Protein 2EMS (pdb70)

Sequence (331 aa):
PKPINVRVTTMDAELEFAIQPNTTGKQLFDQVVKTVGLREVWFFGLQYVDSKGYSTWLKLNKKVTQQDVKKENPLQFKFRAKFFPEDVSEELIQEITQRLFFLQVKEAILNDEIYCPPETAVLLASYAVQAKYGDYNKEIHKPGYLANDRLLPQRVLEQHKLTKEQWEERIQNWHEEHRGMLREDSMMEYLKIAQDLEMYGVNYFEIKNKKGTELWLGVDALGLNIYEHDDKLTPKIGFPWSEIRNISFNDKKFVIKPIDKKAPDFVFYAPRLRINKRILALCMGNHELYMRRRKPDTIEVQQMKAQARVDSSGRIKRRTGALTLSGGGKR

Structure (mmCIF, N/CA/C/O backbone):
data_2EMS
#
_entry.id   2EMS
#
_cell.length_a   68.699
_cell.length_b   68.699
_cell.length_c   201.325
_cell.angle_alpha   90.00
_cell.angle_beta   90.00
_cell.angle_gamma   90.00
#
_symmetry.space_group_name_H-M   'P 43 2 2'
#
loop_
_entity.id
_entity.type
_entity.pdbx_description
1 polymer Radixin
2 polymer Leukosialin
#
loop_
_atom_site.group_PDB
_atom_site.id
_atom_site.type_symbol
_atom_site.label_atom_id
_atom_site.label_alt_id
_atom_site.label_comp_id
_atom_site.label_asym_id
_atom_site.label_entity_id
_atom_site.label_seq_id
_atom_site.pdbx_PDB_ins_code
_atom_site.Cartn_x
_atom_site.Cartn_y
_atom_site.Cartn_z
_atom_site.occupancy
_atom_site.B_iso_or_equiv
_atom_site.auth_seq_id
_atom_site.auth_comp_id
_atom_site.auth_asym_id
_atom_site.auth_atom_id
_atom_site.pdbx_PDB_model_num
ATOM 1 N N . PRO A 1 4 ? 30.569 36.657 -7.563 1.00 135.68 2 PRO A N 1
ATOM 2 C CA . PRO A 1 4 ? 30.109 37.024 -6.197 1.00 135.68 2 PRO A CA 1
ATOM 3 C C . PRO A 1 4 ? 28.583 37.113 -6.154 1.00 135.68 2 PRO A C 1
ATOM 4 O O . PRO A 1 4 ? 28.033 38.150 -5.782 1.00 135.68 2 PRO A O 1
ATOM 8 N N . LYS A 1 5 ? 27.907 36.026 -6.522 1.00 88.38 3 LYS A N 1
ATOM 9 C CA . LYS A 1 5 ? 26.445 36.002 -6.563 1.00 88.38 3 LYS A CA 1
ATOM 10 C C . LYS A 1 5 ? 25.806 36.788 -5.426 1.00 88.38 3 LYS A C 1
ATOM 11 O O . LYS A 1 5 ? 26.326 36.809 -4.310 1.00 88.38 3 LYS A O 1
ATOM 17 N N . PRO A 1 6 ? 24.675 37.462 -5.705 1.00 80.63 4 PRO A N 1
ATOM 18 C CA . PRO A 1 6 ? 23.962 38.251 -4.695 1.00 80.63 4 PRO A CA 1
ATOM 19 C C . PRO A 1 6 ? 23.017 37.376 -3.871 1.00 80.63 4 PRO A C 1
ATOM 20 O O . PRO A 1 6 ? 22.595 36.311 -4.322 1.00 80.63 4 PRO A O 1
ATOM 24 N N . ILE A 1 7 ? 22.691 37.839 -2.669 1.00 70.29 5 ILE A N 1
ATOM 25 C CA . ILE A 1 7 ? 21.812 37.111 -1.755 1.00 70.29 5 ILE A CA 1
ATOM 26 C C . ILE A 1 7 ? 20.396 37.692 -1.800 1.00 70.29 5 ILE A C 1
ATOM 27 O O . ILE A 1 7 ? 20.205 38.867 -1.474 1.00 70.29 5 ILE A O 1
ATOM 32 N N . ASN A 1 8 ? 19.411 36.887 -2.194 1.00 73.95 6 ASN A N 1
ATOM 33 C CA . ASN A 1 8 ? 18.038 37.383 -2.254 1.00 73.95 6 ASN A CA 1
ATOM 34 C C . ASN A 1 8 ? 17.506 37.749 -0.872 1.00 73.95 6 ASN A C 1
ATOM 35 O O . ASN A 1 8 ? 17.788 37.074 0.121 1.00 73.95 6 ASN A O 1
ATOM 40 N N . VAL A 1 9 ? 16.723 38.817 -0.818 1.00 74.59 7 VAL A N 1
ATOM 41 C CA . VAL A 1 9 ? 16.175 39.301 0.438 1.00 74.59 7 VAL A CA 1
ATOM 42 C C . VAL A 1 9 ? 14.749 39.778 0.297 1.00 74.59 7 VAL A C 1
ATOM 43 O O . VAL A 1 9 ? 14.376 40.363 -0.713 1.00 74.59 7 VAL A O 1
ATOM 47 N N . ARG A 1 10 ? 13.950 39.532 1.319 1.00 63.64 8 ARG A N 1
ATOM 48 C CA . ARG A 1 10 ? 12.576 39.969 1.290 1.00 63.64 8 ARG A CA 1
ATOM 49 C C . ARG A 1 10 ? 12.351 40.820 2.526 1.00 63.64 8 ARG A C 1
ATOM 50 O O . ARG A 1 10 ? 12.648 40.404 3.646 1.00 63.64 8 ARG A O 1
ATOM 58 N N . VAL A 1 11 ? 11.876 42.035 2.311 1.00 67.21 9 VAL A N 1
ATOM 59 C CA . VAL A 1 11 ? 11.595 42.938 3.412 1.00 67.21 9 VAL A CA 1
ATOM 60 C C . VAL A 1 11 ? 10.140 43.303 3.259 1.00 67.21 9 VAL A C 1
ATOM 61 O O . VAL A 1 11 ? 9.720 43.752 2.192 1.00 67.21 9 VAL A O 1
ATOM 65 N N . THR A 1 12 ? 9.357 43.076 4.303 1.00 60.58 10 THR A N 1
ATOM 66 C CA . THR A 1 12 ? 7.945 43.421 4.242 1.00 60.58 10 THR A CA 1
ATOM 67 C C . THR A 1 12 ? 7.696 44.638 5.125 1.00 60.58 10 THR A C 1
ATOM 68 O O . THR A 1 12 ? 8.250 44.746 6.225 1.00 60.58 10 THR A O 1
ATOM 72 N N . THR A 1 13 ? 6.905 45.578 4.620 1.00 74.84 11 THR A N 1
ATOM 73 C CA . THR A 1 13 ? 6.562 46.746 5.411 1.00 74.84 11 THR A CA 1
ATOM 74 C C . THR A 1 13 ? 5.325 46.230 6.100 1.00 74.84 11 THR A C 1
ATOM 75 O O . THR A 1 13 ? 5.028 45.034 6.055 1.00 74.84 11 THR A O 1
ATOM 79 N N . MET A 1 14 ? 4.584 47.125 6.718 1.00 88.40 12 MET A N 1
ATOM 80 C CA . MET A 1 14 ? 3.388 46.685 7.385 1.00 88.40 12 MET A CA 1
ATOM 81 C C . MET A 1 14 ? 2.359 46.319 6.340 1.00 88.40 12 MET A C 1
ATOM 82 O O . MET A 1 14 ? 1.728 45.276 6.412 1.00 88.40 12 MET A O 1
ATOM 87 N N . ASP A 1 15 ? 2.217 47.178 5.345 1.00 78.43 13 ASP A N 1
ATOM 88 C CA . ASP A 1 15 ? 1.245 46.958 4.291 1.00 78.43 13 ASP A CA 1
ATOM 89 C C . ASP A 1 15 ? 1.874 46.839 2.901 1.00 78.43 13 ASP A C 1
ATOM 90 O O . ASP A 1 15 ? 1.312 47.345 1.929 1.00 78.43 13 ASP A O 1
ATOM 95 N N . ALA A 1 16 ? 3.022 46.179 2.786 1.00 76.91 14 ALA A N 1
ATOM 96 C CA . ALA A 1 16 ? 3.660 46.059 1.475 1.00 76.91 14 ALA A CA 1
ATOM 97 C C . ALA A 1 16 ? 4.867 45.132 1.454 1.00 76.91 14 ALA A C 1
ATOM 98 O O . ALA A 1 16 ? 5.594 45.020 2.443 1.00 76.91 14 ALA A O 1
ATOM 100 N N . GLU A 1 17 ? 5.085 44.467 0.323 1.00 82.27 15 GLU A N 1
ATOM 101 C CA . GLU A 1 17 ? 6.229 43.567 0.194 1.00 82.27 15 GLU A CA 1
ATOM 102 C C . GLU A 1 17 ? 7.293 44.153 -0.722 1.00 82.27 15 GLU A C 1
ATOM 103 O O . GLU A 1 17 ? 6.980 44.616 -1.821 1.00 82.27 15 GLU A O 1
ATOM 109 N N . LEU A 1 18 ? 8.544 44.143 -0.265 1.00 65.85 16 LEU A N 1
ATOM 110 C CA . LEU A 1 18 ? 9.661 44.649 -1.060 1.00 65.85 16 LEU A CA 1
ATOM 111 C C . LEU A 1 18 ? 10.647 43.498 -1.252 1.00 65.85 16 LEU A C 1
ATOM 112 O O . LEU A 1 18 ? 10.878 42.709 -0.336 1.00 65.85 16 LEU A O 1
ATOM 117 N N . GLU A 1 19 ? 11.222 43.388 -2.440 1.00 69.20 17 GLU A N 1
ATOM 118 C CA . GLU A 1 19 ? 12.159 42.313 -2.708 1.00 69.20 17 GLU A CA 1
ATOM 119 C C . GLU A 1 19 ? 13.447 42.893 -3.254 1.00 69.20 17 GLU A C 1
ATOM 120 O O 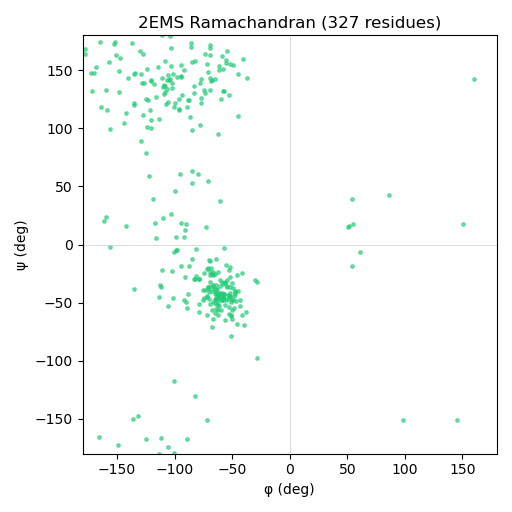. GLU A 1 19 ? 13.485 43.408 -4.371 1.00 69.20 17 GLU A O 1
ATOM 126 N N . PHE A 1 20 ? 14.507 42.815 -2.465 1.00 67.21 18 PHE A N 1
ATOM 127 C CA . PHE A 1 20 ? 15.788 43.351 -2.886 1.00 67.21 18 PHE A CA 1
ATOM 128 C C . PHE A 1 20 ? 16.813 42.251 -3.081 1.00 67.21 18 PHE A C 1
ATOM 129 O O . PHE A 1 20 ? 16.508 41.068 -2.901 1.00 67.21 18 PHE A O 1
ATOM 137 N N . ALA A 1 21 ? 18.021 42.657 -3.465 1.00 73.87 19 ALA A N 1
ATOM 138 C CA . ALA A 1 21 ? 19.137 41.738 -3.679 1.00 73.87 19 ALA A CA 1
ATOM 139 C C . ALA A 1 21 ? 20.357 42.359 -3.017 1.00 73.87 19 ALA A C 1
ATOM 140 O O . ALA A 1 21 ? 20.759 43.473 -3.350 1.00 73.87 19 ALA A O 1
ATOM 142 N N . ILE A 1 22 ? 20.936 41.622 -2.078 1.00 77.80 20 ILE A N 1
ATOM 143 C CA . ILE A 1 22 ? 22.081 42.079 -1.304 1.00 77.80 20 ILE A CA 1
ATOM 144 C C . ILE A 1 22 ? 23.373 41.391 -1.733 1.00 77.80 20 ILE A C 1
ATOM 145 O O . ILE A 1 22 ? 23.400 40.631 -2.705 1.00 77.80 20 ILE A O 1
ATOM 150 N N . GLN A 1 23 ? 24.443 41.672 -0.998 1.00 101.38 21 GLN A N 1
ATOM 151 C CA . GLN A 1 23 ? 25.739 41.100 -1.270 1.00 101.38 21 GLN A CA 1
ATOM 152 C C . GLN A 1 23 ? 26.479 40.649 -0.021 1.00 101.38 21 GLN A C 1
ATOM 153 O O . GLN A 1 23 ? 26.052 40.891 1.113 1.00 101.38 21 GLN A O 1
ATOM 159 N N . PRO A 1 24 ? 27.624 39.996 -0.230 1.00 87.14 22 PRO A N 1
ATOM 160 C CA . PRO A 1 24 ? 28.481 39.480 0.829 1.00 87.14 22 PRO A CA 1
ATOM 161 C C . PRO A 1 24 ? 28.662 40.559 1.862 1.00 87.14 22 PRO A C 1
ATOM 162 O O . PRO A 1 24 ? 28.488 40.326 3.053 1.00 87.14 22 PRO A O 1
ATOM 166 N N . ASN A 1 25 ? 28.990 41.759 1.406 1.00 96.16 23 ASN A N 1
ATOM 167 C CA . ASN A 1 25 ? 29.204 42.812 2.369 1.00 96.16 23 ASN A CA 1
ATOM 168 C C . ASN A 1 25 ? 28.335 44.038 2.225 1.00 96.16 23 ASN A C 1
ATOM 169 O O . ASN A 1 25 ? 28.834 45.152 2.051 1.00 96.16 23 ASN A O 1
ATOM 174 N N . THR A 1 26 ? 27.030 43.832 2.296 1.00 90.03 24 THR A N 1
ATOM 175 C CA . THR A 1 26 ? 26.105 44.941 2.243 1.00 90.03 24 THR A CA 1
ATOM 176 C C . THR A 1 26 ? 25.765 45.151 3.713 1.00 90.03 24 THR A C 1
ATOM 177 O O . THR A 1 26 ? 25.297 44.221 4.369 1.00 90.03 24 THR A O 1
ATOM 181 N N . THR A 1 27 ? 26.024 46.346 4.240 1.00 86.79 25 THR A N 1
ATOM 182 C CA . THR A 1 27 ? 25.756 46.621 5.652 1.00 86.79 25 THR A CA 1
ATOM 183 C C . THR A 1 27 ? 24.269 46.675 5.977 1.00 86.79 25 THR A C 1
ATOM 184 O O . THR A 1 27 ? 23.428 46.805 5.080 1.00 86.79 25 THR A O 1
ATOM 188 N N . GLY A 1 28 ? 23.944 46.562 7.264 1.00 70.08 26 GLY A N 1
ATOM 189 C CA . GLY A 1 28 ? 22.555 46.654 7.670 1.00 70.08 26 GLY A CA 1
ATOM 190 C C . GLY A 1 28 ? 22.059 48.015 7.213 1.00 70.08 26 GLY A C 1
ATOM 191 O O . GLY A 1 28 ? 20.978 48.129 6.635 1.00 70.08 26 GLY A O 1
ATOM 192 N N . LYS A 1 29 ? 22.874 49.044 7.463 1.00 69.81 27 LYS A N 1
ATOM 193 C CA . LYS A 1 29 ? 22.579 50.422 7.071 1.00 69.81 27 LYS A CA 1
ATOM 194 C C . LYS A 1 29 ? 22.074 50.490 5.631 1.00 69.81 27 LYS A C 1
ATOM 195 O O . LYS A 1 29 ? 20.914 50.793 5.396 1.00 69.81 27 LYS A O 1
ATOM 201 N N . GLN A 1 30 ? 22.943 50.206 4.668 1.00 65.12 28 GLN A N 1
ATOM 202 C CA . GLN A 1 30 ? 22.551 50.233 3.264 1.00 65.12 28 GLN A CA 1
ATOM 203 C C . GLN A 1 30 ? 21.134 49.705 3.044 1.00 65.12 28 GLN A C 1
ATOM 204 O O . GLN A 1 30 ? 20.271 50.410 2.511 1.00 65.12 28 GLN A O 1
ATOM 210 N N . LEU A 1 31 ? 20.893 48.467 3.462 1.00 65.00 29 LEU A N 1
ATOM 211 C CA . LEU A 1 31 ? 19.582 47.862 3.282 1.00 65.00 29 LEU A CA 1
ATOM 212 C C . LEU A 1 31 ? 18.475 48.776 3.791 1.00 65.00 29 LEU A C 1
ATOM 213 O O . LEU A 1 31 ? 17.552 49.121 3.046 1.00 65.00 29 LEU A O 1
ATOM 218 N N . PHE A 1 32 ? 18.577 49.149 5.068 1.00 66.25 30 PHE A N 1
ATOM 219 C CA . PHE A 1 32 ? 17.622 50.038 5.745 1.00 66.25 30 PHE A CA 1
ATOM 220 C C . PHE A 1 32 ? 17.403 51.313 4.929 1.00 66.25 30 PHE A C 1
ATOM 221 O O . PHE A 1 32 ? 16.282 51.603 4.506 1.00 66.25 30 PHE A O 1
ATOM 229 N N . ASP A 1 33 ? 18.490 52.058 4.718 1.00 78.41 31 ASP A N 1
ATOM 230 C CA . ASP A 1 33 ? 18.470 53.302 3.955 1.00 78.41 31 ASP A CA 1
ATOM 231 C C . ASP A 1 33 ? 17.665 53.161 2.681 1.00 78.41 31 ASP A C 1
ATOM 232 O O . ASP A 1 33 ? 16.933 54.076 2.295 1.00 78.41 31 ASP A O 1
ATOM 237 N N . GLN A 1 34 ? 17.813 52.017 2.022 1.00 59.88 32 GLN A N 1
ATOM 238 C CA . GLN A 1 34 ? 17.102 51.768 0.782 1.00 59.88 32 GLN A CA 1
ATOM 239 C C . GLN A 1 34 ? 15.624 51.528 1.016 1.00 59.88 32 GLN A C 1
ATOM 240 O O . GLN A 1 34 ? 14.784 52.055 0.293 1.00 59.88 32 GLN A O 1
ATOM 246 N N . VAL A 1 35 ? 15.315 50.723 2.025 1.00 64.63 33 VAL A N 1
ATOM 247 C CA . VAL A 1 35 ? 13.935 50.402 2.355 1.00 64.63 33 VAL A CA 1
ATOM 248 C C . VAL A 1 35 ? 13.184 51.678 2.706 1.00 64.63 33 VAL A C 1
ATOM 249 O O . VAL A 1 35 ? 12.035 51.889 2.300 1.00 64.63 33 VAL A O 1
ATOM 253 N N . VAL A 1 36 ? 13.851 52.532 3.464 1.00 62.88 34 VAL A N 1
ATOM 254 C CA . VAL A 1 36 ? 13.251 53.783 3.861 1.00 62.88 34 VAL A CA 1
ATOM 255 C C . VAL A 1 36 ? 13.034 54.631 2.624 1.00 62.88 34 VAL A C 1
ATOM 256 O O . VAL A 1 36 ? 11.994 55.263 2.475 1.00 62.88 34 VAL A O 1
ATOM 260 N N . LYS A 1 37 ? 14.009 54.632 1.722 1.00 62.38 35 LYS A N 1
ATOM 261 C CA . LYS A 1 37 ? 13.882 55.420 0.501 1.00 62.38 35 LYS A CA 1
ATOM 262 C C . LYS A 1 37 ? 12.716 54.891 -0.331 1.00 62.38 35 LYS A C 1
ATOM 263 O O . LYS A 1 37 ? 11.799 55.634 -0.661 1.00 62.38 35 LYS A O 1
ATOM 269 N N . THR A 1 38 ? 12.749 53.603 -0.652 1.00 64.70 36 THR A N 1
ATOM 270 C CA . THR A 1 38 ? 11.692 52.988 -1.448 1.00 64.70 36 THR A CA 1
ATOM 271 C C . THR A 1 38 ? 10.287 53.142 -0.855 1.00 64.70 36 THR A C 1
ATOM 272 O O . THR A 1 38 ? 9.299 53.261 -1.593 1.00 64.70 36 THR A O 1
ATOM 276 N N . VAL A 1 39 ? 10.199 53.145 0.471 1.00 60.82 37 VAL A N 1
ATOM 277 C CA . VAL A 1 39 ? 8.910 53.288 1.142 1.00 60.82 37 VAL A CA 1
ATOM 278 C C . VAL A 1 39 ? 8.469 54.744 1.264 1.00 60.82 37 VAL A C 1
ATOM 279 O O . VAL A 1 39 ? 7.276 55.033 1.276 1.00 60.82 37 VAL A O 1
ATOM 283 N N . GLY A 1 40 ? 9.433 55.654 1.357 1.00 52.99 38 GLY A N 1
ATOM 284 C CA . GLY A 1 40 ? 9.116 57.065 1.479 1.00 52.99 38 GLY A CA 1
ATOM 285 C C . GLY A 1 40 ? 8.887 57.427 2.928 1.00 52.99 38 GLY A C 1
ATOM 286 O O . GLY A 1 40 ? 7.963 58.167 3.257 1.00 52.99 38 GLY A O 1
ATOM 287 N N . LEU A 1 41 ? 9.744 56.902 3.793 1.00 68.40 39 LEU A N 1
ATOM 288 C CA . LEU A 1 41 ? 9.649 57.134 5.225 1.00 68.40 39 LEU A CA 1
ATOM 289 C C . LEU A 1 41 ? 10.805 58.039 5.672 1.00 68.40 39 LEU A C 1
ATOM 290 O O . LEU A 1 41 ? 11.959 57.764 5.360 1.00 68.40 39 LEU A O 1
ATOM 295 N N . ARG A 1 42 ? 10.504 59.110 6.405 1.00 77.36 40 ARG A N 1
ATOM 296 C CA . ARG A 1 42 ? 11.553 60.029 6.829 1.00 77.36 40 ARG A CA 1
ATOM 297 C C . ARG A 1 42 ? 12.022 59.889 8.283 1.00 77.36 40 ARG A C 1
ATOM 298 O O . ARG A 1 42 ? 13.226 59.887 8.557 1.00 77.36 40 ARG A O 1
ATOM 306 N N . GLU A 1 43 ? 11.074 59.783 9.212 1.00 95.40 41 GLU A N 1
ATOM 307 C CA . GLU A 1 43 ? 11.382 59.649 10.641 1.00 95.40 41 GLU A CA 1
ATOM 308 C C . GLU A 1 43 ? 11.983 58.283 10.999 1.00 95.40 41 GLU A C 1
ATOM 309 O O . GLU A 1 43 ? 11.493 57.591 11.892 1.00 95.40 41 GLU A O 1
ATOM 315 N N . VAL A 1 44 ? 13.062 57.924 10.315 1.00 72.25 42 VAL A N 1
ATOM 316 C CA . VAL A 1 44 ? 13.738 56.641 10.484 1.00 72.25 42 VAL A CA 1
ATOM 317 C C . VAL A 1 44 ? 14.139 56.185 11.893 1.00 72.25 42 VAL A C 1
ATOM 318 O O . VAL A 1 44 ? 14.218 54.984 12.159 1.00 72.25 42 VAL A O 1
ATOM 322 N N . TRP A 1 45 ? 14.392 57.129 12.792 1.00 76.76 43 TRP A N 1
ATOM 323 C CA . TRP A 1 45 ? 14.802 56.799 14.156 1.00 76.76 43 TRP A CA 1
ATOM 324 C C . TRP A 1 45 ? 13.843 55.895 14.947 1.00 76.76 43 TRP A C 1
ATOM 325 O O . TRP A 1 45 ? 14.142 55.506 16.077 1.00 76.76 43 TRP A O 1
ATOM 336 N N . PHE A 1 46 ? 12.701 55.549 14.360 1.00 70.23 44 PHE A N 1
ATOM 337 C CA . PHE A 1 46 ? 11.732 54.694 15.040 1.00 70.23 44 PHE A CA 1
ATOM 338 C C . PHE A 1 46 ? 11.757 53.254 14.565 1.00 70.23 44 PHE A C 1
ATOM 339 O O . PHE A 1 46 ? 11.348 52.354 15.292 1.00 70.23 44 PHE A O 1
ATOM 347 N N . PHE A 1 47 ? 12.246 53.035 13.349 1.00 65.49 45 PHE A N 1
ATOM 348 C CA . PHE A 1 47 ? 12.228 51.704 12.758 1.00 65.49 45 PHE A CA 1
ATOM 349 C C . PHE A 1 47 ? 13.514 50.898 12.702 1.00 65.49 45 PHE A C 1
ATOM 350 O O . PHE A 1 47 ? 14.568 51.335 13.145 1.00 65.49 45 PHE A O 1
ATOM 358 N N . GLY A 1 48 ? 13.395 49.694 12.157 1.00 65.95 46 GLY A N 1
ATOM 359 C CA . GLY A 1 48 ? 14.533 48.805 12.023 1.00 65.95 46 GLY A CA 1
ATOM 360 C C . GLY A 1 48 ? 14.075 47.539 11.327 1.00 65.95 46 GLY A C 1
ATOM 361 O O . GLY A 1 48 ? 12.879 47.285 11.225 1.00 65.95 46 GLY A O 1
ATOM 362 N N . LEU A 1 49 ? 15.006 46.749 10.815 1.00 61.09 47 LEU A N 1
ATOM 363 C CA . LEU A 1 49 ? 14.607 45.509 10.172 1.00 61.09 47 LEU A CA 1
ATOM 364 C C . LEU A 1 49 ? 14.676 44.396 11.237 1.00 61.09 47 LEU A C 1
ATOM 365 O O . LEU A 1 49 ? 15.699 44.257 11.933 1.00 61.09 47 LEU A O 1
ATOM 370 N N . GLN A 1 50 ? 13.589 43.628 11.377 1.00 68.72 48 GLN A N 1
ATOM 371 C CA . GLN A 1 50 ? 13.533 42.536 12.356 1.00 68.72 48 GLN A CA 1
ATOM 372 C C . GLN A 1 50 ? 13.695 41.171 11.697 1.00 68.72 48 GLN A C 1
ATOM 373 O O . GLN A 1 50 ? 13.364 41.006 10.525 1.00 68.72 48 GLN A O 1
ATOM 379 N N . TYR A 1 51 ? 14.190 40.186 12.441 1.00 71.47 49 TYR A N 1
ATOM 380 C CA . TYR A 1 51 ? 14.383 38.858 11.861 1.00 71.47 49 TYR A CA 1
ATOM 381 C C . TYR A 1 51 ? 14.591 37.772 12.915 1.00 71.47 49 TYR A C 1
ATOM 382 O O . TYR A 1 51 ? 14.698 38.071 14.104 1.00 71.47 49 TYR A O 1
ATOM 391 N N . VAL A 1 52 ? 14.650 36.514 12.474 1.00 65.99 50 VAL A N 1
ATOM 392 C CA . VAL A 1 52 ? 14.859 35.391 13.389 1.00 65.99 50 VAL A CA 1
ATOM 393 C C . VAL A 1 52 ? 16.244 34.820 13.148 1.00 65.99 50 VAL A C 1
ATOM 394 O O . VAL A 1 52 ? 16.646 34.635 12.004 1.00 65.99 50 VAL A O 1
ATOM 398 N N . ASP A 1 53 ? 16.977 34.540 14.222 1.00 78.16 51 ASP A N 1
ATOM 399 C CA . ASP A 1 53 ? 18.325 33.997 14.085 1.00 78.16 51 ASP A CA 1
ATOM 400 C C . ASP A 1 53 ? 18.349 32.478 13.953 1.00 78.16 51 ASP A C 1
ATOM 401 O O . ASP A 1 53 ? 17.336 31.804 14.155 1.00 78.16 51 ASP A O 1
ATOM 406 N N . SER A 1 54 ? 19.522 31.952 13.612 1.00 73.33 52 SER A N 1
ATOM 407 C CA . SER A 1 54 ? 19.709 30.520 13.447 1.00 73.33 52 SER A CA 1
ATOM 408 C C . SER A 1 54 ? 19.017 29.785 14.572 1.00 73.33 52 SER A C 1
ATOM 409 O O . SER A 1 54 ? 18.271 28.841 14.334 1.00 73.33 52 SER A O 1
ATOM 412 N N . LYS A 1 55 ? 19.238 30.239 15.800 1.00 100.36 53 LYS A N 1
ATOM 413 C CA . LYS A 1 55 ? 18.636 29.595 16.954 1.00 100.36 53 LYS A CA 1
ATOM 414 C C . LYS A 1 55 ? 17.327 30.241 17.421 1.00 100.36 53 LYS A C 1
ATOM 415 O O . LYS A 1 55 ? 17.231 30.738 18.536 1.00 100.36 53 LYS A O 1
ATOM 421 N N . GLY A 1 56 ? 16.339 30.240 16.525 1.00 61.69 54 GLY A N 1
ATOM 422 C CA . GLY A 1 56 ? 14.997 30.753 16.788 1.00 61.69 54 GLY A CA 1
ATOM 423 C C . GLY A 1 56 ? 14.542 32.121 17.314 1.00 61.69 54 GLY A C 1
ATOM 424 O O . GLY A 1 56 ? 13.362 32.451 17.136 1.00 61.69 54 GLY A O 1
ATOM 425 N N . TYR A 1 57 ? 15.403 32.921 17.948 1.00 96.05 55 TYR A N 1
ATOM 426 C CA . TYR A 1 57 ? 14.974 34.223 18.495 1.00 96.05 55 TYR A CA 1
ATOM 427 C C . TYR A 1 57 ? 14.675 35.338 17.507 1.00 96.05 55 TYR A C 1
ATOM 428 O O . TYR A 1 57 ? 15.191 35.365 16.393 1.00 96.05 55 TYR A O 1
ATOM 437 N N . SER A 1 58 ? 13.846 36.280 17.937 1.00 87.53 56 SER A N 1
ATOM 438 C CA . SER A 1 58 ? 13.537 37.426 17.106 1.00 87.53 56 SER A CA 1
ATOM 439 C C . SER A 1 58 ? 14.536 38.505 17.554 1.00 87.53 56 SER A C 1
ATOM 440 O O . SER A 1 58 ? 15.034 38.466 18.684 1.00 87.53 56 SER A O 1
ATOM 443 N N . THR A 1 59 ? 14.858 39.447 16.671 1.00 69.01 57 THR A N 1
ATOM 444 C CA . THR A 1 59 ? 15.817 40.481 17.018 1.00 69.01 57 THR A CA 1
ATOM 445 C C . THR A 1 59 ? 15.976 41.460 15.884 1.00 69.01 57 THR A C 1
ATOM 446 O O . THR A 1 59 ? 15.532 41.205 14.761 1.00 69.01 57 THR A O 1
ATOM 450 N N . TRP A 1 60 ? 16.634 42.577 16.184 1.00 63.96 58 TRP A N 1
ATOM 451 C CA . TRP A 1 60 ? 16.855 43.618 15.193 1.00 63.96 58 TRP A CA 1
ATOM 452 C C . TRP A 1 60 ? 18.196 43.489 14.500 1.00 63.96 58 TRP A C 1
ATOM 453 O O . TRP A 1 60 ? 19.193 43.072 15.096 1.00 63.96 58 TRP A O 1
ATOM 464 N N . LEU A 1 61 ? 18.195 43.839 13.219 1.00 72.90 59 LEU A N 1
ATOM 465 C CA . LEU A 1 61 ? 19.391 43.773 12.402 1.00 72.90 59 LEU A CA 1
ATOM 466 C C . LEU A 1 61 ? 20.299 44.909 12.825 1.00 72.90 59 LEU A C 1
ATOM 467 O O . LEU A 1 61 ? 19.848 46.048 12.941 1.00 72.90 59 LEU A O 1
ATOM 472 N N . LYS A 1 62 ? 21.568 44.603 13.080 1.00 93.52 60 LYS A N 1
ATOM 473 C CA . LYS A 1 62 ? 22.503 45.646 13.471 1.00 93.52 60 LYS A CA 1
ATOM 474 C C . LYS A 1 62 ? 22.872 46.388 12.188 1.00 93.52 60 LYS A C 1
ATOM 475 O O . LYS A 1 62 ? 23.341 45.779 11.229 1.00 93.52 60 LYS A O 1
ATOM 481 N N . LEU A 1 63 ? 22.611 47.699 12.174 1.00 74.00 61 LEU A N 1
ATOM 482 C CA . LEU A 1 63 ? 22.865 48.565 11.014 1.00 74.00 61 LEU A CA 1
ATOM 483 C C . LEU A 1 63 ? 24.340 48.678 10.658 1.00 74.00 61 LEU A C 1
ATOM 484 O O . LEU A 1 63 ? 24.736 48.634 9.491 1.00 74.00 61 LEU A O 1
ATOM 489 N N . ASN A 1 64 ? 25.146 48.839 11.701 1.00 70.75 62 ASN A N 1
ATOM 490 C CA . ASN A 1 64 ? 26.580 48.974 11.590 1.00 70.75 62 ASN A CA 1
ATOM 491 C C . ASN A 1 64 ? 27.267 47.676 11.110 1.00 70.75 62 ASN A C 1
ATOM 492 O O . ASN A 1 64 ? 27.970 47.725 10.128 1.00 70.75 62 ASN A O 1
ATOM 497 N N . LYS A 1 65 ? 27.118 46.524 11.765 1.00 83.60 63 LYS A N 1
ATOM 498 C CA . LYS A 1 65 ? 27.821 45.363 11.231 1.00 83.60 63 LYS A CA 1
ATOM 499 C C . LYS A 1 65 ? 27.072 44.918 9.946 1.00 83.60 63 LYS A C 1
ATOM 500 O O . LYS A 1 65 ? 25.955 45.379 9.736 1.00 83.60 63 LYS A O 1
ATOM 506 N N . LYS A 1 66 ? 27.688 44.096 9.093 1.00 81.19 64 LYS A N 1
ATOM 507 C CA . LYS A 1 66 ? 27.135 43.584 7.791 1.00 81.19 64 LYS A CA 1
ATOM 508 C C . LYS A 1 66 ? 25.838 42.716 7.850 1.00 81.19 64 LYS A C 1
ATOM 509 O O . LYS A 1 66 ? 25.646 42.007 8.837 1.00 81.19 64 LYS A O 1
ATOM 515 N N . VAL A 1 67 ? 24.991 42.722 6.828 1.00 80.56 65 VAL A N 1
ATOM 516 C CA . VAL A 1 67 ? 23.743 41.907 6.875 1.00 80.56 65 VAL A CA 1
ATOM 517 C C . VAL A 1 67 ? 23.991 40.401 6.961 1.00 80.56 65 VAL A C 1
ATOM 518 O O . VAL A 1 67 ? 23.273 39.667 7.651 1.00 80.56 65 VAL A O 1
ATOM 522 N N . THR A 1 68 ? 25.001 39.938 6.243 1.00 102.71 66 THR A N 1
ATOM 523 C CA . THR A 1 68 ? 25.329 38.521 6.243 1.00 102.71 66 THR A CA 1
ATOM 524 C C . THR A 1 68 ? 26.077 38.217 7.499 1.00 102.71 66 THR A C 1
ATOM 525 O O . THR A 1 68 ? 26.028 37.110 8.030 1.00 102.71 66 THR A O 1
ATOM 529 N N . GLN A 1 69 ? 26.780 39.229 7.971 1.00 110.66 67 GLN A N 1
ATOM 530 C CA . GLN A 1 69 ? 27.600 39.061 9.139 1.00 110.66 67 GLN A CA 1
ATOM 531 C C . GLN A 1 69 ? 26.914 39.230 10.492 1.00 110.66 67 GLN A C 1
ATOM 532 O O . GLN A 1 69 ? 27.338 40.009 11.338 1.00 110.66 67 GLN A O 1
ATOM 538 N N . GLN A 1 70 ? 25.827 38.476 10.631 1.00 77.35 68 GLN A N 1
ATOM 539 C CA . GLN A 1 70 ? 24.995 38.307 11.826 1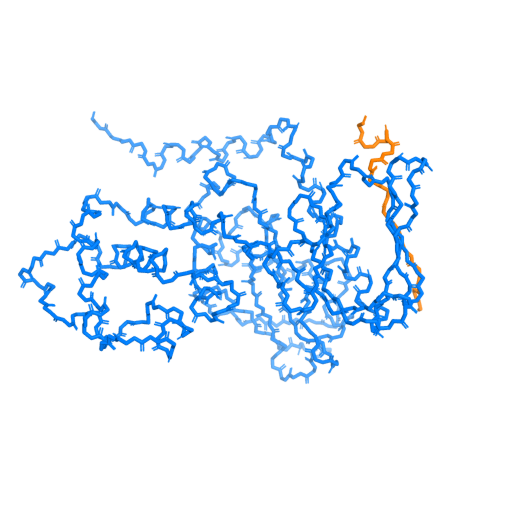.00 77.35 68 GLN A CA 1
ATOM 540 C C . GLN A 1 70 ? 24.084 37.113 11.514 1.00 77.35 68 GLN A C 1
ATOM 541 O O . GLN A 1 70 ? 23.806 36.816 10.350 1.00 77.35 68 GLN A O 1
ATOM 547 N N . ASP A 1 71 ? 23.653 36.422 12.563 1.00 82.40 69 ASP A N 1
ATOM 548 C CA . ASP A 1 71 ? 22.865 35.193 12.467 1.00 82.40 69 ASP A CA 1
ATOM 549 C C . ASP A 1 71 ? 21.496 35.161 11.783 1.00 82.40 69 ASP A C 1
ATOM 550 O O . ASP A 1 71 ? 20.598 34.457 12.245 1.00 82.40 69 ASP A O 1
ATOM 555 N N . VAL A 1 72 ? 21.316 35.894 10.691 1.00 69.73 70 VAL A N 1
ATOM 556 C CA . VAL A 1 72 ? 20.027 35.850 10.003 1.00 69.73 70 VAL A CA 1
ATOM 557 C C . VAL A 1 72 ? 19.756 34.402 9.641 1.00 69.73 70 VAL A C 1
ATOM 558 O O . VAL A 1 72 ? 20.630 33.712 9.123 1.00 69.73 70 VAL A O 1
ATOM 562 N N . LYS A 1 73 ? 18.553 33.932 9.942 1.00 67.76 71 LYS A N 1
ATOM 563 C CA . LYS A 1 73 ? 18.184 32.563 9.627 1.00 67.76 71 LYS A CA 1
ATOM 564 C C . LYS A 1 73 ? 18.471 32.316 8.157 1.00 67.76 71 LYS A C 1
ATOM 565 O O . LYS A 1 73 ? 18.051 33.095 7.297 1.00 67.76 71 LYS A O 1
ATOM 571 N N . LYS A 1 74 ? 19.198 31.240 7.876 1.00 76.76 72 LYS A N 1
ATOM 572 C CA . LYS A 1 74 ? 19.541 30.885 6.503 1.00 76.76 72 LYS A CA 1
ATOM 573 C C . LYS A 1 74 ? 18.350 30.238 5.815 1.00 76.76 72 LYS A C 1
ATOM 574 O O . LYS A 1 74 ? 18.029 29.070 6.043 1.00 76.76 72 LYS A O 1
ATOM 580 N N . GLU A 1 75 ? 17.691 31.028 4.983 1.00 86.09 73 GLU A N 1
ATOM 581 C CA . GLU A 1 75 ? 16.524 30.593 4.235 1.00 86.09 73 GLU A CA 1
ATOM 582 C C . GLU A 1 75 ? 16.588 31.387 2.942 1.00 86.09 73 GLU A C 1
ATOM 583 O O . GLU A 1 75 ? 17.097 32.511 2.938 1.00 86.09 73 GLU A O 1
ATOM 589 N N . ASN A 1 76 ? 16.087 30.796 1.858 1.00 138.09 74 ASN A N 1
ATOM 590 C CA . ASN A 1 76 ? 16.096 31.425 0.542 1.00 138.09 74 ASN A CA 1
ATOM 591 C C . ASN A 1 76 ? 16.054 32.950 0.607 1.00 138.09 74 ASN A C 1
ATOM 592 O O . ASN A 1 76 ? 17.097 33.583 0.770 1.00 138.09 74 ASN A O 1
ATOM 597 N N . PRO A 1 77 ? 14.872 33.576 0.464 1.00 67.63 75 PRO A N 1
ATOM 598 C CA . PRO A 1 77 ? 15.047 35.027 0.567 1.00 67.63 75 PRO A CA 1
ATOM 599 C C . PRO A 1 77 ? 15.210 35.301 2.049 1.00 67.63 75 PRO A C 1
ATOM 600 O O . PRO A 1 77 ? 14.383 34.856 2.845 1.00 67.63 75 PRO A O 1
ATOM 604 N N . LEU A 1 78 ? 16.278 35.983 2.440 1.00 66.87 76 LEU A N 1
ATOM 605 C CA . LEU A 1 78 ? 16.436 36.297 3.850 1.00 66.87 76 LEU A CA 1
ATOM 606 C C . LEU A 1 78 ? 15.168 37.089 4.194 1.00 66.87 76 LEU A C 1
ATOM 607 O O . LEU A 1 78 ? 14.776 37.987 3.452 1.00 66.87 76 LEU A O 1
ATOM 612 N N . GLN A 1 79 ? 14.511 36.731 5.296 1.00 64.24 77 GLN A N 1
ATOM 613 C CA . GLN A 1 79 ? 13.262 37.382 5.709 1.00 64.24 77 GLN A CA 1
ATOM 614 C C . GLN A 1 79 ? 13.381 38.519 6.737 1.00 64.24 77 GLN A C 1
ATOM 615 O O . GLN A 1 79 ? 13.779 38.302 7.887 1.00 64.24 77 GLN A O 1
ATOM 621 N N . PHE A 1 80 ? 13.012 39.730 6.331 1.00 67.93 78 PHE A N 1
ATOM 622 C CA . PHE A 1 80 ? 13.061 40.876 7.233 1.00 67.93 78 PHE A CA 1
ATOM 623 C C . PHE A 1 80 ? 11.701 41.532 7.330 1.00 67.93 78 PHE A C 1
ATOM 624 O O . PHE A 1 80 ? 10.910 41.484 6.388 1.00 67.93 78 PHE A O 1
ATOM 632 N N . LYS A 1 81 ? 11.429 42.144 8.476 1.00 59.98 79 LYS A N 1
ATOM 633 C CA . LYS A 1 81 ? 10.165 42.834 8.680 1.00 59.98 79 LYS A CA 1
ATOM 634 C C . LYS A 1 81 ? 10.434 44.277 9.059 1.00 59.98 79 LYS A C 1
ATOM 635 O O . LYS A 1 81 ? 10.812 44.555 10.202 1.00 59.98 79 LYS A O 1
ATOM 641 N N . PHE A 1 82 ? 10.296 45.188 8.091 1.00 65.91 80 PHE A N 1
ATOM 642 C CA . PHE A 1 82 ? 10.487 46.614 8.368 1.00 65.91 80 PHE A CA 1
ATOM 643 C C . PHE A 1 82 ? 9.388 46.888 9.374 1.00 65.91 80 PHE A C 1
ATOM 644 O O . PHE A 1 82 ? 8.242 47.134 8.996 1.00 65.91 80 PHE A O 1
ATOM 652 N N . ARG A 1 83 ? 9.736 46.827 10.649 1.00 86.52 81 ARG A N 1
ATOM 653 C CA . ARG A 1 83 ? 8.767 47.021 11.707 1.00 86.52 81 ARG A CA 1
ATOM 654 C C . ARG A 1 83 ? 9.327 48.061 12.688 1.00 86.52 81 ARG A C 1
ATOM 655 O O . ARG A 1 83 ? 10.536 48.158 12.874 1.00 86.52 81 ARG A O 1
ATOM 663 N N . ALA A 1 84 ? 8.456 48.870 13.283 1.00 47.92 82 ALA A N 1
ATOM 664 C CA . ALA A 1 84 ? 8.878 49.904 14.250 1.00 47.92 82 ALA A CA 1
ATOM 665 C C . ALA A 1 84 ? 9.624 49.361 15.501 1.00 47.92 82 ALA A C 1
ATOM 666 O O . ALA A 1 84 ? 9.113 48.510 16.249 1.00 47.92 82 ALA A O 1
ATOM 668 N N . LYS A 1 85 ? 10.821 49.897 15.735 1.00 70.12 83 LYS A N 1
ATOM 669 C CA . LYS A 1 85 ? 11.687 49.456 16.831 1.00 70.12 83 LYS A CA 1
ATOM 670 C C . LYS A 1 85 ? 11.512 50.140 18.182 1.00 70.12 83 LYS A C 1
ATOM 671 O O . LYS A 1 85 ? 11.535 49.484 19.225 1.00 70.12 83 LYS A O 1
ATOM 677 N N . PHE A 1 86 ? 11.361 51.455 18.171 1.00 55.17 84 PHE A N 1
ATOM 678 C CA . PHE A 1 86 ? 11.208 52.186 19.417 1.00 55.17 84 PHE A CA 1
ATOM 679 C C . PHE A 1 86 ? 9.883 52.920 19.429 1.00 55.17 84 PHE A C 1
ATOM 680 O O . PHE A 1 86 ? 9.449 53.441 18.404 1.00 55.17 84 PHE A O 1
ATOM 688 N N . PHE A 1 87 ? 9.225 52.955 20.579 1.00 62.38 85 PHE A N 1
ATOM 689 C CA . PHE A 1 87 ? 7.966 53.667 20.643 1.00 62.38 85 PHE A CA 1
ATOM 690 C C . PHE A 1 87 ? 8.127 54.987 21.401 1.00 62.38 85 PHE A C 1
ATOM 691 O O . PHE A 1 87 ? 8.874 55.079 22.378 1.00 62.38 85 PHE A O 1
ATOM 699 N N . PRO A 1 88 ? 7.451 56.043 20.931 1.00 86.22 86 PRO A N 1
ATOM 700 C CA . PRO A 1 88 ? 7.523 57.355 21.578 1.00 86.22 86 PRO A CA 1
ATOM 701 C C . PRO A 1 88 ? 6.831 57.342 22.934 1.00 86.22 86 PRO A C 1
ATOM 702 O O . PRO A 1 88 ? 6.125 56.387 23.270 1.00 86.22 86 PRO A O 1
ATOM 706 N N . GLU A 1 89 ? 7.020 58.406 23.707 1.00 71.70 87 GLU A N 1
ATOM 707 C CA . GLU A 1 89 ? 6.388 58.500 25.015 1.00 71.70 87 GLU A CA 1
ATOM 708 C C . GLU A 1 89 ? 4.935 58.970 24.887 1.00 71.70 87 GLU A C 1
ATOM 709 O O . GLU A 1 89 ? 4.086 58.665 25.731 1.00 71.70 87 GLU A O 1
ATOM 715 N N . ASP A 1 90 ? 4.660 59.720 23.827 1.00 61.43 88 ASP A N 1
ATOM 716 C CA . ASP A 1 90 ? 3.310 60.192 23.537 1.00 61.43 88 ASP A CA 1
ATOM 717 C C . ASP A 1 90 ? 3.162 60.175 22.027 1.00 61.43 88 ASP A C 1
ATOM 718 O O . ASP A 1 90 ? 3.701 61.029 21.307 1.00 61.43 88 ASP A O 1
ATOM 723 N N . VAL A 1 91 ? 2.427 59.171 21.565 1.00 65.07 89 VAL A N 1
ATOM 724 C CA . VAL A 1 91 ? 2.175 58.970 20.155 1.00 65.07 89 VAL A CA 1
ATOM 725 C C . VAL A 1 91 ? 1.670 60.249 19.485 1.00 65.07 89 VAL A C 1
ATOM 726 O O . VAL A 1 91 ? 1.980 60.519 18.326 1.00 65.07 89 VAL A O 1
ATOM 730 N N . SER A 1 92 ? 0.920 61.051 20.234 1.00 85.42 90 SER A N 1
ATOM 731 C CA . SER A 1 92 ? 0.347 62.279 19.708 1.00 85.42 90 SER A CA 1
ATOM 732 C C . SER A 1 92 ? 1.276 63.339 19.132 1.00 85.42 90 SER A C 1
ATOM 733 O O . SER A 1 92 ? 0.996 63.871 18.061 1.00 85.42 90 SER A O 1
ATOM 736 N N . GLU A 1 93 ? 2.368 63.670 19.810 1.00 101.36 91 GLU A N 1
ATOM 737 C CA . GLU A 1 93 ? 3.240 64.700 19.254 1.00 101.36 91 GLU A CA 1
ATOM 738 C C . GLU A 1 93 ? 4.669 64.300 18.878 1.00 101.36 91 GLU A C 1
ATOM 739 O O . GLU A 1 93 ? 5.543 65.160 18.730 1.00 101.36 91 GLU A O 1
ATOM 745 N N . GLU A 1 94 ? 4.910 63.000 18.715 1.00 78.93 92 GLU A N 1
ATOM 746 C CA . GLU A 1 94 ? 6.229 62.524 18.313 1.00 78.93 92 GLU A CA 1
ATOM 747 C C . GLU A 1 94 ? 6.122 61.925 16.904 1.00 78.93 92 GLU A C 1
ATOM 748 O O . GLU A 1 94 ? 7.050 62.032 16.102 1.00 78.93 92 GLU A O 1
ATOM 754 N N . LEU A 1 95 ? 4.988 61.295 16.604 1.00 85.08 93 LEU A N 1
ATOM 755 C CA . LEU A 1 95 ? 4.771 60.718 15.280 1.00 85.08 93 LEU A CA 1
ATOM 756 C C . LEU A 1 95 ? 4.252 61.867 14.418 1.00 85.08 93 LEU A C 1
ATOM 757 O O . LEU A 1 95 ? 3.062 62.183 14.455 1.00 85.08 93 LEU A O 1
ATOM 762 N N . ILE A 1 96 ? 5.146 62.478 13.641 1.00 64.54 94 ILE A N 1
ATOM 763 C CA . ILE A 1 96 ? 4.806 63.635 12.813 1.00 64.54 94 ILE A CA 1
ATOM 764 C C . ILE A 1 96 ? 4.070 63.452 11.491 1.00 64.54 94 ILE A C 1
ATOM 765 O O . ILE A 1 96 ? 3.083 64.141 11.239 1.00 64.54 94 ILE A O 1
ATOM 770 N N . GLN A 1 97 ? 4.569 62.564 10.636 1.00 78.03 95 GLN A N 1
ATOM 771 C CA . GLN A 1 97 ? 3.982 62.351 9.310 1.00 78.03 95 GLN A CA 1
ATOM 772 C C . GLN A 1 97 ? 2.913 61.275 9.146 1.00 78.03 95 GLN A C 1
ATOM 773 O O . GLN A 1 97 ? 2.925 60.258 9.834 1.00 78.03 95 GLN A O 1
ATOM 779 N N . GLU A 1 98 ? 2.009 61.504 8.196 1.00 76.86 96 GLU A N 1
ATOM 780 C CA . GLU A 1 98 ? 0.919 60.576 7.915 1.00 76.86 96 GLU A CA 1
ATOM 781 C C . GLU A 1 98 ? 1.427 59.153 7.755 1.00 76.86 96 GLU A C 1
ATOM 782 O O . GLU A 1 98 ? 0.880 58.218 8.338 1.00 76.86 96 GLU A O 1
ATOM 788 N N . ILE A 1 99 ? 2.482 58.989 6.968 1.00 47.44 97 ILE A N 1
ATOM 789 C CA . ILE A 1 99 ? 3.030 57.664 6.742 1.00 47.44 97 ILE A CA 1
ATOM 790 C C . ILE A 1 99 ? 3.576 57.068 8.027 1.00 47.44 97 ILE A C 1
ATOM 791 O O . ILE A 1 99 ? 3.287 55.921 8.355 1.00 47.44 97 ILE A O 1
ATOM 796 N N . THR A 1 100 ? 4.356 57.864 8.757 1.00 73.46 98 THR A N 1
ATOM 797 C CA . THR A 1 100 ? 4.972 57.423 10.005 1.00 73.46 98 THR A CA 1
ATOM 798 C C . THR A 1 100 ? 3.917 57.061 11.021 1.00 73.46 98 THR A C 1
ATOM 799 O O . THR A 1 100 ? 4.024 56.047 11.719 1.00 73.46 98 THR A O 1
ATOM 803 N N . GLN A 1 101 ? 2.909 57.924 11.107 1.00 63.60 99 GLN A N 1
ATOM 804 C CA . GLN A 1 101 ? 1.791 57.761 12.035 1.00 63.60 99 GLN A CA 1
ATOM 805 C C . GLN A 1 101 ? 1.157 56.433 11.766 1.00 63.60 99 GLN A C 1
ATOM 806 O O . GLN A 1 101 ? 0.813 55.654 12.656 1.00 63.60 99 GLN A O 1
ATOM 812 N N . ARG A 1 102 ? 0.975 56.243 10.477 1.00 82.94 100 ARG A N 1
ATOM 813 C CA . ARG A 1 102 ? 0.384 55.076 9.894 1.00 82.94 100 ARG A CA 1
ATOM 814 C C . ARG A 1 102 ? 0.979 53.737 10.341 1.00 82.94 100 ARG A C 1
ATOM 815 O O . ARG A 1 102 ? 0.402 53.048 11.175 1.00 82.94 100 ARG A O 1
ATOM 823 N N . LEU A 1 103 ? 2.131 53.375 9.786 1.00 77.30 101 LEU A N 1
ATOM 824 C CA . LEU A 1 103 ? 2.797 52.118 10.102 1.00 77.30 101 LEU A CA 1
ATOM 825 C C . LEU A 1 103 ? 2.784 51.728 11.590 1.00 77.30 101 LEU A C 1
ATOM 826 O O . LEU A 1 103 ? 2.898 50.545 11.931 1.00 77.30 101 LEU A O 1
ATOM 831 N N . PHE A 1 104 ? 2.656 52.724 12.465 1.00 67.71 102 PHE A N 1
ATOM 832 C CA . PHE A 1 104 ? 2.592 52.481 13.899 1.00 67.71 102 PHE A CA 1
ATOM 833 C C . PHE A 1 104 ? 1.201 51.932 14.184 1.00 67.71 102 PHE A C 1
ATOM 834 O O . PHE A 1 104 ? 1.035 50.938 14.889 1.00 67.71 102 PHE A O 1
ATOM 842 N N . PHE A 1 105 ? 0.203 52.604 13.629 1.00 66.09 103 PHE A N 1
ATOM 843 C CA . PHE A 1 105 ? -1.184 52.204 13.778 1.00 66.09 103 PHE A CA 1
ATOM 844 C C . PHE A 1 105 ? -1.334 50.738 13.371 1.00 66.09 103 PHE A C 1
ATOM 845 O O . PHE A 1 105 ? -1.754 49.898 14.169 1.00 66.09 103 PHE A O 1
ATOM 853 N N . LEU A 1 106 ? -0.986 50.435 12.125 1.00 54.85 104 LEU A N 1
ATOM 854 C CA . LEU A 1 106 ? -1.080 49.071 11.626 1.00 54.85 104 LEU A CA 1
ATOM 855 C C . LEU A 1 106 ? -0.230 48.096 12.438 1.00 54.85 104 LEU A C 1
ATOM 856 O O . LEU A 1 106 ? -0.659 46.991 12.750 1.00 54.85 104 LEU A O 1
ATOM 861 N N . GLN A 1 107 ? 0.985 48.490 12.783 1.00 59.95 105 GLN A N 1
ATOM 862 C CA . GLN A 1 107 ? 1.832 47.593 13.558 1.00 59.95 105 GLN A CA 1
ATOM 863 C C . GLN A 1 107 ? 1.235 47.273 14.912 1.00 59.95 105 GLN A C 1
ATOM 864 O O . GLN A 1 107 ? 1.297 46.133 15.365 1.00 59.95 105 GLN A O 1
ATOM 870 N N . VAL A 1 108 ? 0.681 48.294 15.560 1.00 50.41 106 VAL A N 1
ATOM 871 C CA . VAL A 1 108 ? 0.089 48.135 16.877 1.00 50.41 106 VAL A CA 1
ATOM 872 C C . VAL A 1 108 ? -1.207 47.343 16.782 1.00 50.41 106 VAL A C 1
ATOM 873 O O . VAL A 1 108 ? -1.515 46.535 17.656 1.00 50.41 106 VAL A O 1
ATOM 877 N N . LYS A 1 109 ? -1.959 47.568 15.712 1.00 63.32 107 LYS A N 1
ATOM 878 C CA . LYS A 1 109 ? -3.217 46.860 15.530 1.00 63.32 107 LYS A CA 1
ATOM 879 C C . LYS A 1 109 ? -2.949 45.352 15.482 1.00 63.32 107 LYS A C 1
ATOM 880 O O . LYS A 1 109 ? -3.496 44.600 16.282 1.00 63.32 107 LYS A O 1
ATOM 886 N N . GLU A 1 110 ? -2.094 44.918 14.558 1.00 67.06 108 GLU A N 1
ATOM 887 C CA . GLU A 1 110 ? -1.767 43.500 14.411 1.00 67.06 108 GLU A CA 1
ATOM 888 C C . GLU A 1 110 ? -1.429 42.920 15.776 1.00 67.06 108 GLU A C 1
ATOM 889 O O . GLU A 1 110 ? -2.027 41.943 16.218 1.00 67.06 108 GLU A O 1
ATOM 895 N N . ALA A 1 111 ? -0.479 43.552 16.447 1.00 53.71 109 ALA A N 1
ATOM 896 C CA . ALA A 1 111 ? -0.039 43.117 17.758 1.00 53.71 109 ALA A CA 1
ATOM 897 C C . ALA A 1 111 ? -1.188 42.846 18.729 1.00 53.71 109 ALA A C 1
ATOM 898 O O . ALA A 1 111 ? -1.187 41.846 19.452 1.00 53.71 109 ALA A O 1
ATOM 900 N N . ILE A 1 112 ? -2.164 43.745 18.753 1.00 71.05 110 ILE A N 1
ATOM 901 C CA . ILE A 1 112 ? -3.298 43.595 19.648 1.00 71.05 110 ILE A CA 1
ATOM 902 C C . ILE A 1 112 ? -4.191 42.435 19.183 1.00 71.05 110 ILE A C 1
ATOM 903 O O . ILE A 1 112 ? -4.670 41.647 19.996 1.00 71.05 110 ILE A O 1
ATOM 908 N N . LEU A 1 113 ? -4.387 42.325 17.874 1.00 60.89 111 LEU A N 1
ATOM 909 C CA . LEU A 1 113 ? -5.208 41.270 17.291 1.00 60.89 111 LEU A CA 1
ATOM 910 C C . LEU A 1 113 ? -4.553 39.903 17.427 1.00 60.89 111 LEU A C 1
ATOM 911 O O . LEU A 1 113 ? -5.206 38.884 17.226 1.00 60.89 111 LEU A O 1
ATOM 916 N N . ASN A 1 114 ? -3.263 39.887 17.767 1.00 72.75 112 ASN A N 1
ATOM 917 C CA . ASN A 1 114 ? -2.516 38.646 17.941 1.00 72.75 112 ASN A CA 1
ATOM 918 C C . ASN A 1 114 ? -2.189 38.443 19.400 1.00 72.75 112 ASN A C 1
ATOM 919 O O . ASN A 1 114 ? -1.235 37.748 19.738 1.00 72.75 112 ASN A O 1
ATOM 924 N N . ASP A 1 115 ? -2.965 39.075 20.271 1.00 74.58 113 ASP A N 1
ATOM 925 C CA . ASP A 1 115 ? -2.760 38.938 21.703 1.00 74.58 113 ASP A CA 1
ATOM 926 C C . ASP A 1 115 ? -1.327 39.184 22.163 1.00 74.58 113 ASP A C 1
ATOM 927 O O . ASP A 1 115 ? -0.981 38.815 23.283 1.00 74.58 113 ASP A O 1
ATOM 932 N N . GLU A 1 116 ? -0.491 39.786 21.316 1.00 63.54 114 GLU A N 1
ATOM 933 C CA . GLU A 1 116 ? 0.891 40.071 21.704 1.00 63.54 114 GLU A CA 1
ATOM 934 C C . GLU A 1 116 ? 0.877 41.199 22.737 1.00 63.54 114 GLU A C 1
ATOM 935 O O . GLU A 1 116 ? 1.651 41.200 23.701 1.00 63.54 114 GLU A O 1
ATOM 941 N N .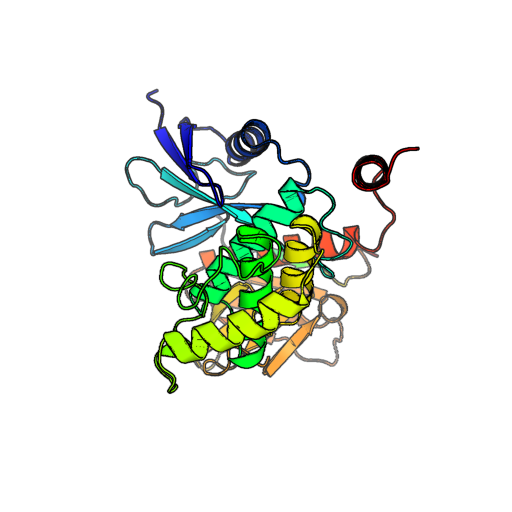 ILE A 1 117 ? -0.020 42.156 22.531 1.00 72.25 115 ILE A N 1
ATOM 942 C CA . ILE A 1 117 ? -0.182 43.260 23.457 1.00 72.25 115 ILE A CA 1
ATOM 943 C C . ILE A 1 117 ? -1.580 43.009 24.013 1.00 72.25 115 ILE A C 1
ATOM 944 O O . ILE A 1 117 ? -2.575 43.171 23.299 1.00 72.25 115 ILE A O 1
ATOM 949 N N . TYR A 1 118 ? -1.656 42.577 25.270 1.00 80.45 116 TYR A N 1
ATOM 950 C CA . TYR A 1 118 ? -2.944 42.305 25.904 1.00 80.45 116 TYR A CA 1
ATOM 951 C C . TYR A 1 118 ? -3.909 43.480 25.772 1.00 80.45 116 TYR A C 1
ATOM 952 O O . TYR A 1 118 ? -3.497 44.631 25.603 1.00 80.45 116 TYR A O 1
ATOM 961 N N . CYS A 1 119 ? -5.199 43.182 25.847 1.00 65.61 117 CYS A N 1
ATOM 962 C CA . CYS A 1 119 ? -6.212 44.213 25.752 1.00 65.61 117 CYS A CA 1
ATOM 963 C C . CYS A 1 119 ? -7.552 43.714 26.245 1.00 65.61 117 CYS A C 1
ATOM 964 O O . CYS A 1 119 ? -8.113 42.764 25.702 1.00 65.61 117 CYS A O 1
ATOM 967 N N . PRO A 1 120 ? -8.076 44.347 27.301 1.00 65.08 118 PRO A N 1
ATOM 968 C CA . PRO A 1 120 ? -9.366 44.001 27.905 1.00 65.08 118 PRO A CA 1
ATOM 969 C C . PRO A 1 120 ? -10.461 44.119 26.858 1.00 65.08 118 PRO A C 1
ATOM 970 O O . PRO A 1 120 ? -10.361 44.920 25.931 1.00 65.08 118 PRO A O 1
ATOM 974 N N . PRO A 1 121 ? -11.526 43.324 26.993 1.00 50.25 119 PRO A N 1
ATOM 975 C CA . PRO A 1 121 ? -12.623 43.371 26.021 1.00 50.25 119 PRO A CA 1
ATOM 976 C C . PRO A 1 121 ? -13.241 44.737 25.705 1.00 50.25 119 PRO A C 1
ATOM 977 O O . PRO A 1 121 ? -13.523 45.032 24.540 1.00 50.25 119 PRO A O 1
ATOM 981 N N . GLU A 1 122 ? -13.458 45.587 26.701 1.00 55.85 120 GLU A N 1
ATOM 982 C CA . GLU A 1 122 ? -14.034 46.891 26.373 1.00 55.85 120 GLU A CA 1
ATOM 983 C C . GLU A 1 122 ? -13.093 47.733 25.507 1.00 55.85 120 GLU A C 1
ATOM 984 O O . GLU A 1 122 ? -13.448 48.139 24.386 1.00 55.85 120 GLU A O 1
ATOM 990 N N . THR A 1 123 ? -11.898 47.990 26.041 1.00 68.85 121 THR A N 1
ATOM 991 C CA . THR A 1 123 ? -10.893 48.764 25.333 1.00 68.85 121 THR A CA 1
ATOM 992 C C . THR A 1 123 ? -10.810 48.191 23.922 1.00 68.85 121 THR A C 1
ATOM 993 O O . THR A 1 123 ? -10.725 48.926 22.943 1.00 68.85 121 THR A O 1
ATOM 997 N N . ALA A 1 124 ? -10.859 46.868 23.825 1.00 60.88 122 ALA A N 1
ATOM 998 C CA . ALA A 1 124 ? -10.810 46.199 22.534 1.00 60.88 122 ALA A CA 1
ATOM 999 C C . ALA A 1 124 ? -11.930 46.715 21.628 1.00 60.88 122 ALA A C 1
ATOM 1000 O O . ALA A 1 124 ? -11.666 47.347 20.604 1.00 60.88 122 ALA A O 1
ATOM 1002 N N . VAL A 1 125 ? -13.175 46.455 22.012 1.00 57.09 123 VAL A N 1
ATOM 1003 C CA . VAL A 1 125 ? -14.303 46.903 21.216 1.00 57.09 123 VAL A CA 1
ATOM 1004 C C . VAL A 1 125 ? -14.170 48.361 20.806 1.00 57.09 123 VAL A C 1
ATOM 1005 O O . VAL A 1 125 ? -14.506 48.716 19.680 1.00 57.09 123 VAL A O 1
ATOM 1009 N N . LEU A 1 126 ? -13.693 49.221 21.702 1.00 53.62 124 LEU A N 1
ATOM 1010 C CA . LEU A 1 126 ? -13.555 50.625 21.325 1.00 53.62 124 LEU A CA 1
ATOM 1011 C C . LEU A 1 126 ? -12.489 50.749 20.245 1.00 53.62 124 LEU A C 1
ATOM 1012 O O . LEU A 1 126 ? -12.713 51.382 19.216 1.00 53.62 124 LEU A O 1
ATOM 1017 N N . LEU A 1 127 ? -11.332 50.139 20.479 1.00 52.89 125 LEU A N 1
ATOM 1018 C CA . LEU A 1 127 ? -10.252 50.200 19.503 1.00 52.89 125 LEU A CA 1
ATOM 1019 C C . LEU A 1 127 ? -10.750 49.735 18.144 1.00 52.89 125 LEU A C 1
ATOM 1020 O O . LEU A 1 127 ? -10.515 50.395 17.132 1.00 52.89 125 LEU A O 1
ATOM 1025 N N . ALA A 1 128 ? -11.453 48.609 18.121 1.00 71.06 126 ALA A N 1
ATOM 1026 C CA . ALA A 1 128 ? -11.976 48.079 16.868 1.00 71.06 126 ALA A CA 1
ATOM 1027 C C . ALA A 1 128 ? -12.868 49.109 16.177 1.00 71.06 126 ALA A C 1
ATOM 1028 O O . ALA A 1 128 ? -12.786 49.293 14.958 1.00 71.06 126 ALA A O 1
ATOM 1030 N N . SER A 1 129 ? -13.712 49.778 16.957 1.00 70.44 127 SER A N 1
ATOM 1031 C CA . SER A 1 129 ? -14.612 50.778 16.406 1.00 70.44 127 SER A CA 1
ATOM 1032 C C . SER A 1 129 ? -13.819 51.840 15.669 1.00 70.44 127 SER A C 1
ATOM 1033 O O . SER A 1 129 ? -14.221 52.258 14.589 1.00 70.44 127 SER A O 1
ATOM 1036 N N . TYR A 1 130 ? -12.699 52.282 16.246 1.00 67.13 128 TYR A N 1
ATOM 1037 C CA . TYR A 1 130 ? -11.885 53.307 15.595 1.00 67.13 128 TYR A CA 1
ATOM 1038 C C . TYR A 1 130 ? -11.302 52.828 14.281 1.00 67.13 128 TYR A C 1
ATOM 1039 O O . TYR A 1 130 ? -11.299 53.567 13.300 1.00 67.13 128 TYR A O 1
ATOM 1048 N N . ALA A 1 131 ? -10.817 51.594 14.243 1.00 43.64 129 ALA A N 1
ATOM 1049 C CA . ALA A 1 131 ? -10.303 51.066 12.989 1.00 43.64 129 ALA A CA 1
ATOM 1050 C C . ALA A 1 131 ? -11.482 50.990 12.009 1.00 43.64 129 ALA A C 1
ATOM 1051 O O . ALA A 1 131 ? -11.375 51.428 10.852 1.00 43.64 129 ALA A O 1
ATOM 1053 N N . VAL A 1 132 ? -12.608 50.456 12.477 1.00 71.67 130 VAL A N 1
ATOM 1054 C CA . VAL A 1 132 ? -13.792 50.348 11.630 1.00 71.67 130 VAL A CA 1
ATOM 1055 C C . VAL A 1 132 ? -14.174 51.706 11.041 1.00 71.67 130 VAL A C 1
ATOM 1056 O O . VAL A 1 132 ? -14.720 51.774 9.938 1.00 71.67 130 VAL A O 1
ATOM 1060 N N . GLN A 1 133 ? -13.892 52.782 11.777 1.00 65.82 131 GLN A N 1
ATOM 1061 C CA . GLN A 1 133 ? -14.180 54.132 11.295 1.00 65.82 131 GLN A CA 1
ATOM 1062 C C . GLN A 1 133 ? -13.146 54.468 10.227 1.00 65.82 131 GLN A C 1
ATOM 1063 O O . GLN A 1 133 ? -13.495 54.947 9.147 1.00 65.82 131 GLN A O 1
ATOM 1069 N N . ALA A 1 134 ? -11.880 54.182 10.534 1.00 60.03 132 ALA A N 1
ATOM 1070 C CA . ALA A 1 134 ? -10.761 54.463 9.627 1.00 60.03 132 ALA A CA 1
ATOM 1071 C C . ALA A 1 134 ? -10.771 53.666 8.322 1.00 60.03 132 ALA A C 1
ATOM 1072 O O . ALA A 1 134 ? -10.202 54.097 7.311 1.00 60.03 132 ALA A O 1
ATOM 1074 N N . LYS A 1 135 ? -11.411 52.501 8.329 1.00 60.44 133 LYS A N 1
ATOM 1075 C CA . LYS A 1 135 ? -11.448 51.707 7.114 1.00 60.44 133 LYS A CA 1
ATOM 1076 C C . LYS A 1 135 ? -12.665 52.006 6.251 1.00 60.44 133 LYS A C 1
ATOM 1077 O O . LYS A 1 135 ? -12.541 52.199 5.047 1.00 60.44 133 LYS A O 1
ATOM 1083 N N . TYR A 1 136 ? -13.839 52.045 6.873 1.00 69.56 134 TYR A N 1
ATOM 1084 C CA . TYR A 1 136 ? -15.076 52.289 6.143 1.00 69.56 134 TYR A CA 1
ATOM 1085 C C . TYR A 1 136 ? -15.480 53.741 6.033 1.00 69.56 134 TYR A C 1
ATOM 1086 O O . TYR A 1 136 ? -16.158 54.137 5.077 1.00 69.56 134 TYR A O 1
ATOM 1095 N N . GLY A 1 137 ? -15.076 54.536 7.013 1.00 66.20 135 GLY A N 1
ATOM 1096 C CA . GLY A 1 137 ? -15.447 55.934 6.993 1.00 66.20 135 GLY A CA 1
ATOM 1097 C C . GLY A 1 137 ? -16.649 56.088 7.896 1.00 66.20 135 GLY A C 1
ATOM 1098 O O . GLY A 1 137 ? -16.805 55.316 8.842 1.00 66.20 135 GLY A O 1
ATOM 1099 N N . ASP A 1 138 ? -17.508 57.060 7.615 1.00 66.74 136 ASP A N 1
ATOM 1100 C CA . ASP A 1 138 ? -18.680 57.276 8.456 1.00 66.74 136 ASP A CA 1
ATOM 1101 C C . ASP A 1 138 ? -19.688 56.150 8.309 1.00 66.74 136 ASP A C 1
ATOM 1102 O O . ASP A 1 138 ? -19.866 55.615 7.221 1.00 66.74 136 ASP A O 1
ATOM 1107 N N . TYR A 1 139 ? -20.336 55.785 9.410 1.00 66.63 137 TYR A N 1
ATOM 1108 C CA . TYR A 1 139 ? -21.367 54.752 9.395 1.00 66.63 137 TYR A CA 1
ATOM 1109 C C . TYR A 1 139 ? -22.530 55.379 8.608 1.00 66.63 137 TYR A C 1
ATOM 1110 O O . TYR A 1 139 ? -22.805 56.552 8.791 1.00 66.63 137 TYR A O 1
ATOM 1119 N N . ASN A 1 140 ? -23.228 54.639 7.755 1.00 90.29 138 ASN A N 1
ATOM 1120 C CA . ASN A 1 140 ? -24.319 55.239 6.950 1.00 90.29 138 ASN A CA 1
ATOM 1121 C C . ASN A 1 140 ? -25.348 54.140 6.932 1.00 90.29 138 ASN A C 1
ATOM 1122 O O . ASN A 1 140 ? -25.085 53.148 6.278 1.00 90.29 138 ASN A O 1
ATOM 1127 N N . LYS A 1 141 ? -26.528 54.209 7.523 1.00 112.43 139 LYS A N 1
ATOM 1128 C CA . LYS A 1 141 ? -27.056 52.877 7.400 1.00 112.43 139 LYS A CA 1
ATOM 1129 C C . LYS A 1 141 ? -27.285 52.341 6.014 1.00 112.43 139 LYS A C 1
ATOM 1130 O O . LYS A 1 141 ? -26.794 51.256 5.723 1.00 112.43 139 LYS A O 1
ATOM 1136 N N . GLU A 1 142 ? -27.902 53.131 5.141 1.00 102.58 140 GLU A N 1
ATOM 1137 C CA . GLU A 1 142 ? -28.194 52.734 3.756 1.00 102.58 140 GLU A CA 1
ATOM 1138 C C . GLU A 1 142 ? -27.255 51.749 3.063 1.00 102.58 140 GLU A C 1
ATOM 1139 O O . GLU A 1 142 ? -27.693 50.991 2.194 1.00 102.58 140 GLU A O 1
ATOM 1145 N N . ILE A 1 143 ? -25.974 51.768 3.426 1.00 96.95 141 ILE A N 1
ATOM 1146 C CA . ILE A 1 143 ? -25.009 50.841 2.843 1.00 96.95 141 ILE A CA 1
ATOM 1147 C C . ILE A 1 143 ? -24.493 49.868 3.912 1.00 96.95 141 ILE A C 1
ATOM 1148 O O . ILE A 1 143 ? -24.430 48.662 3.690 1.00 96.95 141 ILE A O 1
ATOM 1153 N N . HIS A 1 144 ? -24.158 50.387 5.086 1.00 76.13 142 HIS A N 1
ATOM 1154 C CA . HIS A 1 144 ? -23.646 49.554 6.161 1.00 76.13 142 HIS A CA 1
ATOM 1155 C C . HIS A 1 144 ? -24.701 48.780 6.945 1.00 76.13 142 HIS A C 1
ATOM 1156 O O . HIS A 1 144 ? -24.799 48.987 8.147 1.00 76.13 142 HIS A O 1
ATOM 1163 N N . LYS A 1 145 ? -25.480 47.898 6.322 1.00 88.29 143 LYS A N 1
ATOM 1164 C CA . LYS A 1 145 ? -26.491 47.136 7.086 1.00 88.29 143 LYS A CA 1
ATOM 1165 C C . LYS A 1 145 ? -25.792 46.109 8.044 1.00 88.29 143 LYS A C 1
ATOM 1166 O O . LYS A 1 145 ? -24.564 45.978 7.983 1.00 88.29 143 LYS A O 1
ATOM 1172 N N . PRO A 1 146 ? -26.540 45.416 8.964 1.00 77.58 144 PRO A N 1
ATOM 1173 C CA . PRO A 1 146 ? -26.023 44.426 9.915 1.00 77.58 144 PRO A CA 1
ATOM 1174 C C . PRO A 1 146 ? -24.985 43.523 9.330 1.00 77.58 144 PRO A C 1
ATOM 1175 O O . PRO A 1 146 ? -24.897 43.394 8.126 1.00 77.58 144 PRO A O 1
ATOM 1179 N N . GLY A 1 147 ? -24.182 42.907 10.182 1.00 90.29 145 GLY A N 1
ATOM 1180 C CA . GLY A 1 147 ? -23.157 42.017 9.681 1.00 90.29 145 GLY A CA 1
ATOM 1181 C C . GLY A 1 147 ? -22.158 42.534 8.648 1.00 90.29 145 GLY A C 1
ATOM 1182 O O . GLY A 1 147 ? -21.511 41.726 7.989 1.00 90.29 145 GLY A O 1
ATOM 1183 N N . TYR A 1 148 ? -21.999 43.842 8.474 1.00 76.31 146 TYR A N 1
ATOM 1184 C CA . TYR A 1 148 ? -21.016 44.286 7.497 1.00 76.31 146 TYR A CA 1
ATOM 1185 C C . TYR A 1 148 ? -19.593 44.028 8.016 1.00 76.31 146 TYR A C 1
ATOM 1186 O O . TYR A 1 148 ? -18.633 43.937 7.239 1.00 76.31 146 TYR A O 1
ATOM 1195 N N . LEU A 1 149 ? -19.460 43.889 9.329 1.00 70.48 147 LEU A N 1
ATOM 1196 C CA . LEU A 1 149 ? -18.164 43.632 9.921 1.00 70.48 147 LEU A CA 1
ATOM 1197 C C . LEU A 1 149 ? -17.936 42.126 10.005 1.00 70.48 147 LEU A C 1
ATOM 1198 O O . LEU A 1 149 ? -17.057 41.646 10.736 1.00 70.48 147 LEU A O 1
ATOM 1203 N N . ALA A 1 150 ? -18.726 41.384 9.237 1.00 59.75 148 ALA A N 1
ATOM 1204 C CA . ALA A 1 150 ? -18.630 39.932 9.223 1.00 59.75 148 ALA A CA 1
ATOM 1205 C C . ALA A 1 150 ? -17.273 39.420 8.743 1.00 59.75 148 ALA A C 1
ATOM 1206 O O . ALA A 1 150 ? -16.686 38.529 9.362 1.00 59.75 148 ALA A O 1
ATOM 1208 N N . ASN A 1 151 ? -16.774 40.003 7.655 1.00 72.83 149 ASN A N 1
ATOM 1209 C CA . ASN A 1 151 ? -15.509 39.594 7.058 1.00 72.83 149 ASN A CA 1
ATOM 1210 C C . ASN A 1 151 ? -14.254 40.338 7.555 1.00 72.83 149 ASN A C 1
ATOM 1211 O O . ASN A 1 151 ? -13.174 40.215 6.962 1.00 72.83 149 ASN A O 1
ATOM 1216 N N . ASP A 1 152 ? -14.389 41.093 8.645 1.00 67.06 150 ASP A N 1
ATOM 1217 C CA . ASP A 1 152 ? -13.275 41.867 9.201 1.00 67.06 150 ASP A CA 1
ATOM 1218 C C . ASP A 1 152 ? -12.626 41.256 10.425 1.00 67.06 150 ASP A C 1
ATOM 1219 O O . ASP A 1 152 ? -13.325 40.751 11.290 1.00 67.06 150 ASP A O 1
ATOM 1224 N N . ARG A 1 153 ? -11.302 41.292 10.519 1.00 75.69 151 ARG A N 1
ATOM 1225 C CA . ARG A 1 153 ? -10.673 40.787 11.734 1.00 75.69 151 ARG A CA 1
ATOM 1226 C C . ARG A 1 153 ? -10.813 42.030 12.640 1.00 75.69 151 ARG A C 1
ATOM 1227 O O . ARG A 1 153 ? -10.485 43.130 12.200 1.00 75.69 151 ARG A O 1
ATOM 1235 N N . LEU A 1 154 ? -11.314 41.895 13.870 1.00 91.09 152 LEU A N 1
ATOM 1236 C CA . LEU A 1 154 ? -11.479 43.088 14.716 1.00 91.09 152 LEU A CA 1
ATOM 1237 C C . LEU A 1 154 ? -11.027 42.987 16.163 1.00 91.09 152 LEU A C 1
ATOM 1238 O O . LEU A 1 154 ? -10.487 43.950 16.721 1.00 91.09 152 LEU A O 1
ATOM 1243 N N . LEU A 1 155 ? -11.262 41.831 16.776 1.00 55.48 153 LEU A N 1
ATOM 1244 C CA . LEU A 1 155 ? -10.920 41.638 18.177 1.00 55.48 153 LEU A CA 1
ATOM 1245 C C . LEU A 1 155 ? -9.825 40.617 18.448 1.00 55.48 153 LEU A C 1
ATOM 1246 O O . LEU A 1 155 ? -9.621 39.683 17.671 1.00 55.48 153 LEU A O 1
ATOM 1251 N N . PRO A 1 156 ? -9.094 40.791 19.565 1.00 68.44 154 PRO A N 1
ATOM 1252 C CA . PRO A 1 156 ? -8.023 39.860 19.928 1.00 68.44 154 PRO A CA 1
ATOM 1253 C C . PRO A 1 156 ? -8.725 38.527 20.042 1.00 68.44 154 PRO A C 1
ATOM 1254 O O . PRO A 1 156 ? -9.952 38.482 20.172 1.00 68.44 154 PRO A O 1
ATOM 1258 N N . GLN A 1 157 ? -7.976 37.435 19.997 1.00 84.02 155 GLN A N 1
ATOM 1259 C CA . GLN A 1 157 ? -8.636 36.152 20.096 1.00 84.02 155 GLN A CA 1
ATOM 1260 C C . GLN A 1 157 ? -9.048 35.888 21.535 1.00 84.02 155 GLN A C 1
ATOM 1261 O O . GLN A 1 157 ? -10.135 35.379 21.788 1.00 84.02 155 GLN A O 1
ATOM 1267 N N . ARG A 1 158 ? -8.194 36.272 22.480 1.00 95.30 156 ARG A N 1
ATOM 1268 C CA . ARG A 1 158 ? -8.494 36.025 23.878 1.00 95.30 156 ARG A CA 1
ATOM 1269 C C . ARG A 1 158 ? -9.853 36.530 24.323 1.00 95.30 156 ARG A C 1
ATOM 1270 O O . ARG A 1 158 ? -10.383 36.051 25.323 1.00 95.30 156 ARG A O 1
ATOM 1278 N N . VAL A 1 159 ? -10.432 37.487 23.604 1.00 88.74 157 VAL A N 1
ATOM 1279 C CA . VAL A 1 159 ? -11.734 38.003 24.019 1.00 88.74 157 VAL A CA 1
ATOM 1280 C C . VAL A 1 159 ? -12.861 37.370 23.227 1.00 88.74 157 VAL A C 1
ATOM 1281 O O . VAL A 1 159 ? -14.021 37.758 23.343 1.00 88.74 157 VAL A O 1
ATOM 1285 N N . LEU A 1 160 ? -12.508 36.386 22.413 1.00 92.26 158 LEU A N 1
ATOM 1286 C CA . LEU A 1 160 ? -13.502 35.669 21.630 1.00 92.26 158 LEU A CA 1
ATOM 1287 C C . LEU A 1 160 ? -13.693 34.300 22.278 1.00 92.26 158 LEU A C 1
ATOM 1288 O O . LEU A 1 160 ? -14.814 33.905 22.611 1.00 92.26 158 LEU A O 1
ATOM 1293 N N . GLU A 1 161 ? -12.576 33.601 22.479 1.00 92.39 159 GLU A N 1
ATOM 1294 C CA . GLU A 1 161 ? -12.554 32.274 23.086 1.00 92.39 159 GLU A CA 1
ATOM 1295 C C . GLU A 1 161 ? -12.970 32.291 24.549 1.00 92.39 159 GLU A C 1
ATOM 1296 O O . GLU A 1 161 ? -13.581 31.346 25.046 1.00 92.39 159 GLU A O 1
ATOM 1302 N N . GLN A 1 162 ? -12.605 33.357 25.244 1.00 128.55 160 GLN A N 1
ATOM 1303 C CA . GLN A 1 162 ? -12.892 33.475 26.666 1.00 128.55 160 GLN A CA 1
ATOM 1304 C C . GLN A 1 162 ? -14.102 34.328 26.959 1.00 128.55 160 GLN A C 1
ATOM 1305 O O . GLN A 1 162 ? -14.055 35.159 27.856 1.00 128.55 160 GLN A O 1
ATOM 1311 N N . HIS A 1 163 ? -15.195 34.126 26.240 1.00 127.54 161 HIS A N 1
ATOM 1312 C CA . HIS A 1 163 ? -16.357 34.964 26.474 1.00 127.54 161 HIS A CA 1
ATOM 1313 C C . HIS A 1 163 ? -17.589 34.393 25.847 1.00 127.54 161 HIS A C 1
ATOM 1314 O O . HIS A 1 163 ? -17.621 33.230 25.457 1.00 127.54 161 HIS A O 1
ATOM 1321 N N . LYS A 1 164 ? -18.625 35.202 25.747 1.00 116.43 162 LYS A N 1
ATOM 1322 C CA . LYS A 1 164 ? -19.798 34.667 25.124 1.00 116.43 162 LYS A CA 1
ATOM 1323 C C . LYS A 1 164 ? -20.687 35.653 24.553 1.00 116.43 162 LYS A C 1
ATOM 1324 O O . LYS A 1 164 ? -21.496 36.265 25.227 1.00 116.43 162 LYS A O 1
ATOM 1330 N N . LEU A 1 165 ? -20.531 35.776 23.271 1.00 94.69 163 LEU A N 1
ATOM 1331 C CA . LEU A 1 165 ? -21.350 36.629 22.518 1.00 94.69 163 LEU A CA 1
ATOM 1332 C C . LEU A 1 165 ? -21.182 35.842 21.296 1.00 94.69 163 LEU A C 1
ATOM 1333 O O . LEU A 1 165 ? -20.418 34.869 21.240 1.00 94.69 163 LEU A O 1
ATOM 1338 N N . THR A 1 166 ? -21.936 36.224 20.314 1.00 87.73 164 THR A N 1
ATOM 1339 C CA . THR A 1 166 ? -21.774 35.537 19.101 1.00 87.73 164 THR A CA 1
ATOM 1340 C C . THR A 1 166 ? -20.928 36.549 18.403 1.00 87.73 164 THR A C 1
ATOM 1341 O O . THR A 1 166 ? -20.564 37.583 18.982 1.00 87.73 164 THR A O 1
ATOM 1345 N N . LYS A 1 167 ? -20.571 36.244 17.176 1.00 79.70 165 LYS A N 1
ATOM 1346 C CA . LYS A 1 167 ? -19.777 37.182 16.447 1.00 79.70 165 LYS A CA 1
ATOM 1347 C C . LYS A 1 167 ? -20.657 38.386 16.148 1.00 79.70 165 LYS A C 1
ATOM 1348 O O . LYS A 1 167 ? -20.187 39.518 16.200 1.00 79.70 165 LYS A O 1
ATOM 1354 N N . GLU A 1 168 ? -21.939 38.150 15.875 1.00 71.64 166 GLU A N 1
ATOM 1355 C CA . GLU A 1 168 ? -22.856 39.250 15.570 1.00 71.64 166 GLU A CA 1
ATOM 1356 C C . GLU A 1 168 ? -23.021 40.223 16.732 1.00 71.64 166 GLU A C 1
ATOM 1357 O O . GLU A 1 168 ? -22.889 41.435 16.549 1.00 71.64 166 GLU A O 1
ATOM 1363 N N . GLN A 1 169 ? -23.306 39.705 17.923 1.00 75.81 167 GLN A N 1
ATOM 1364 C CA . GLN A 1 169 ? -23.462 40.578 19.079 1.00 75.81 167 GLN A CA 1
ATOM 1365 C C . GLN A 1 169 ? -22.227 41.479 19.115 1.00 75.81 167 GLN A C 1
ATOM 1366 O O . GLN A 1 169 ? -22.339 42.708 18.996 1.00 75.81 167 GLN A O 1
ATOM 1372 N N . TRP A 1 170 ? -21.056 40.856 19.263 1.00 57.17 168 TRP A N 1
ATOM 1373 C CA . TRP A 1 170 ? -19.783 41.579 19.291 1.00 57.17 168 TRP A CA 1
ATOM 1374 C C . TRP A 1 170 ? -19.783 42.635 18.196 1.00 57.17 168 TRP A C 1
ATOM 1375 O O . TRP A 1 170 ? -19.524 43.810 18.447 1.00 57.17 168 TRP A O 1
ATOM 1386 N N . GLU A 1 171 ? -20.079 42.203 16.979 1.00 55.27 169 GLU A N 1
ATOM 1387 C CA . GLU A 1 171 ? -20.131 43.120 15.854 1.00 55.27 169 GLU A CA 1
ATOM 1388 C C . GLU A 1 171 ? -21.031 44.297 16.182 1.00 55.27 169 GLU A C 1
ATOM 1389 O O . GLU A 1 171 ? -20.679 45.445 15.907 1.00 55.27 169 GLU A O 1
ATOM 1395 N N . GLU A 1 172 ? -22.194 44.010 16.769 1.00 60.39 170 GLU A N 1
ATOM 1396 C CA . GLU A 1 172 ? -23.156 45.054 17.113 1.00 60.39 170 GLU A CA 1
ATOM 1397 C C . GLU A 1 172 ? -22.567 46.091 18.052 1.00 60.39 170 GLU A C 1
ATOM 1398 O O . GLU A 1 172 ? -22.935 47.260 17.998 1.00 60.39 170 GLU A O 1
ATOM 1404 N N . ARG A 1 173 ? -21.659 45.667 18.924 1.00 73.60 171 ARG A N 1
ATOM 1405 C CA . ARG A 1 173 ? -21.040 46.620 19.818 1.00 73.60 171 ARG A CA 1
ATOM 1406 C C . ARG A 1 173 ? -20.122 47.548 19.021 1.00 73.60 171 ARG A C 1
ATOM 1407 O O . ARG A 1 173 ? -20.237 48.777 19.119 1.00 73.60 171 ARG A O 1
ATOM 1415 N N . ILE A 1 174 ? -19.227 46.968 18.216 1.00 59.69 172 ILE A N 1
ATOM 1416 C CA . ILE A 1 174 ? -18.310 47.763 17.392 1.00 59.69 172 ILE A CA 1
ATOM 1417 C C . ILE A 1 174 ? -19.199 48.739 16.612 1.00 59.69 172 ILE A C 1
ATOM 1418 O O . ILE A 1 174 ? -18.931 49.932 16.504 1.00 59.69 172 ILE A O 1
ATOM 1423 N N . GLN A 1 175 ? -20.282 48.189 16.092 1.00 63.41 173 GLN A N 1
ATOM 1424 C CA . GLN A 1 175 ? -21.275 48.916 15.319 1.00 63.41 173 GLN A CA 1
ATOM 1425 C C . GLN A 1 175 ? -21.802 50.178 16.032 1.00 63.41 173 GLN A C 1
ATOM 1426 O O . GLN A 1 175 ? -21.929 51.248 15.427 1.00 63.41 173 GLN A O 1
ATOM 1432 N N . ASN A 1 176 ? -22.119 50.042 17.318 1.00 70.10 174 ASN A N 1
ATOM 1433 C CA . ASN A 1 176 ? -22.626 51.160 18.093 1.00 70.10 174 ASN A CA 1
ATOM 1434 C C . ASN A 1 176 ? -21.558 52.217 18.200 1.00 70.10 174 ASN A C 1
ATOM 1435 O O . ASN A 1 176 ? -21.801 53.392 17.935 1.00 70.10 174 ASN A O 1
ATOM 1440 N N . TRP A 1 177 ? -20.365 51.803 18.592 1.00 70.09 175 TRP A N 1
ATOM 1441 C CA . TRP A 1 177 ? -19.281 52.750 18.702 1.00 70.09 175 TRP A CA 1
ATOM 1442 C C . TRP A 1 177 ? -19.034 53.415 17.351 1.00 70.09 175 TRP A C 1
ATOM 1443 O O . TRP A 1 177 ? -18.933 54.647 17.267 1.00 70.09 175 TRP A O 1
ATOM 1454 N N . HIS A 1 178 ? -18.962 52.607 16.292 1.00 66.70 176 HIS A N 1
ATOM 1455 C CA . HIS A 1 178 ? -18.719 53.130 14.948 1.00 66.70 176 HIS A CA 1
ATOM 1456 C C . HIS A 1 178 ? -19.610 54.323 14.626 1.00 66.70 176 HIS A C 1
ATOM 1457 O O . HIS A 1 178 ? -19.148 55.314 14.051 1.00 66.70 176 HIS A O 1
ATOM 1464 N N . GLU A 1 179 ? -20.886 54.225 14.994 1.00 68.64 177 GLU A N 1
ATOM 1465 C CA . GLU A 1 179 ? -21.850 55.291 14.723 1.00 68.64 177 GLU A CA 1
ATOM 1466 C C . GLU A 1 179 ? -21.488 56.622 15.373 1.00 68.64 177 GLU A C 1
ATOM 1467 O O . GLU A 1 179 ? -21.813 57.695 14.849 1.00 68.64 177 GLU A O 1
ATOM 1473 N N . GLU A 1 180 ? -20.816 56.557 16.516 1.00 72.51 178 GLU A N 1
ATOM 1474 C CA . GLU A 1 180 ? -20.468 57.771 17.221 1.00 72.51 178 GLU A CA 1
ATOM 1475 C C . GLU A 1 180 ? -19.249 58.522 16.661 1.00 72.51 178 GLU A C 1
ATOM 1476 O O . GLU A 1 180 ? -19.193 59.754 16.718 1.00 72.51 178 GLU A O 1
ATOM 1482 N N . HIS A 1 181 ? -18.303 57.795 16.071 1.00 73.78 179 HIS A N 1
ATOM 1483 C CA . HIS A 1 181 ? -17.095 58.411 15.511 1.00 73.78 179 HIS A CA 1
ATOM 1484 C C . HIS A 1 181 ? -17.279 59.208 14.225 1.00 73.78 179 HIS A C 1
ATOM 1485 O O . HIS A 1 181 ? -16.293 59.522 13.551 1.00 73.78 179 HIS A O 1
ATOM 1492 N N . ARG A 1 182 ? -18.521 59.536 13.888 1.00 86.46 180 ARG A N 1
ATOM 1493 C CA . ARG A 1 182 ? -18.814 60.262 12.657 1.00 86.46 180 ARG A CA 1
ATOM 1494 C C . ARG A 1 182 ? -17.981 61.489 12.415 1.00 86.46 180 ARG A C 1
ATOM 1495 O O . ARG A 1 182 ? -17.507 62.136 13.350 1.00 86.46 180 ARG A O 1
ATOM 1503 N N . GLY A 1 183 ? -17.856 61.816 11.135 1.00 92.96 181 GLY A N 1
ATOM 1504 C CA . GLY A 1 183 ? -17.092 62.973 10.723 1.00 92.96 181 GLY A CA 1
ATOM 1505 C C . GLY A 1 183 ? -15.692 62.916 11.284 1.00 92.96 181 GLY A C 1
ATOM 1506 O O . GLY A 1 183 ? -15.142 63.932 11.709 1.00 92.96 181 GLY A O 1
ATOM 1507 N N . MET A 1 184 ? -15.118 61.719 11.303 1.00 83.37 182 MET A N 1
ATOM 1508 C CA . MET A 1 184 ? -13.772 61.548 11.813 1.00 83.37 182 MET A CA 1
ATOM 1509 C C . MET A 1 184 ? -12.905 60.980 10.701 1.00 83.37 182 MET A C 1
ATOM 1510 O O . MET A 1 184 ? -13.037 59.814 10.323 1.00 83.37 182 MET A O 1
ATOM 1515 N N . LEU A 1 185 ? -12.032 61.829 10.166 1.00 70.95 183 LEU A N 1
ATOM 1516 C CA . LEU A 1 185 ? -11.108 61.449 9.088 1.00 70.95 183 LEU A CA 1
ATOM 1517 C C . LEU A 1 185 ? -10.307 60.234 9.530 1.00 70.95 183 LEU A C 1
ATOM 1518 O O . LEU A 1 185 ? -10.290 59.912 10.716 1.00 70.95 183 LEU A O 1
ATOM 1523 N N . ARG A 1 186 ? -9.624 59.571 8.601 1.00 83.59 184 ARG A N 1
ATOM 1524 C CA . ARG A 1 186 ? -8.868 58.388 8.985 1.00 83.59 184 ARG A CA 1
ATOM 1525 C C . ARG A 1 186 ? -7.598 58.720 9.741 1.00 83.59 184 ARG A C 1
ATOM 1526 O O . ARG A 1 186 ? -7.111 57.904 10.521 1.00 83.59 184 ARG A O 1
ATOM 1534 N N . GLU A 1 187 ? -7.069 59.920 9.532 1.00 74.37 185 GLU A N 1
ATOM 1535 C CA . GLU A 1 187 ? -5.850 60.334 10.227 1.00 74.37 185 GLU A CA 1
ATOM 1536 C C . GLU A 1 187 ? -6.096 60.374 11.725 1.00 74.37 185 GLU A C 1
ATOM 1537 O O . GLU A 1 187 ? -5.292 59.868 12.510 1.00 74.37 185 GLU A O 1
ATOM 1543 N N . ASP A 1 188 ? -7.220 60.978 12.104 1.00 82.94 186 ASP A N 1
ATOM 1544 C CA . ASP A 1 188 ? -7.609 61.112 13.501 1.00 82.94 186 ASP A CA 1
ATOM 1545 C C . ASP A 1 188 ? -8.090 59.772 14.042 1.00 82.94 186 ASP A C 1
ATOM 1546 O O . ASP A 1 188 ? -7.812 59.406 15.189 1.00 82.94 186 ASP A O 1
ATOM 1551 N N . SER A 1 189 ? -8.818 59.043 13.205 1.00 58.91 187 SER A N 1
ATOM 1552 C CA . SER A 1 189 ? -9.328 57.747 13.598 1.00 58.91 187 SER A CA 1
ATOM 1553 C C . SER A 1 189 ? -8.142 56.876 13.961 1.00 58.91 187 SER A C 1
ATOM 1554 O O . SER A 1 189 ? -8.172 56.154 14.955 1.00 58.91 187 SER A O 1
ATOM 1557 N N . MET A 1 190 ? -7.083 56.961 13.165 1.00 65.23 188 MET A N 1
ATOM 1558 C CA . MET A 1 190 ? -5.889 56.174 13.442 1.00 65.23 188 MET A CA 1
ATOM 1559 C C . MET A 1 190 ? -5.152 56.648 14.676 1.00 65.23 188 MET A C 1
ATOM 1560 O O . MET A 1 190 ? -4.771 55.840 15.520 1.00 65.23 188 MET A O 1
ATOM 1565 N N . MET A 1 191 ? -4.941 57.951 14.784 1.00 74.93 189 MET A N 1
ATOM 1566 C CA . MET A 1 191 ? -4.242 58.484 15.943 1.00 74.93 189 MET A CA 1
ATOM 1567 C C . MET A 1 191 ? -5.024 58.188 17.203 1.00 74.93 189 MET A C 1
ATOM 1568 O O . MET A 1 191 ? -4.452 57.786 18.222 1.00 74.93 189 MET A O 1
ATOM 1573 N N . GLU A 1 192 ? -6.338 58.382 17.129 1.00 67.80 190 GLU A N 1
ATOM 1574 C CA . GLU A 1 192 ? -7.197 58.155 18.283 1.00 67.80 190 GLU A CA 1
ATOM 1575 C C . GLU A 1 192 ? -7.044 56.724 18.772 1.00 67.80 190 GLU A C 1
ATOM 1576 O O . GLU A 1 192 ? -7.111 56.463 19.974 1.00 67.80 190 GLU A O 1
ATOM 1582 N N . TYR A 1 193 ? -6.818 55.810 17.828 1.00 63.90 191 TYR A N 1
ATOM 1583 C CA . TYR A 1 193 ? -6.607 54.390 18.128 1.00 63.90 191 TYR A CA 1
ATOM 1584 C C . TYR A 1 193 ? -5.353 54.266 18.984 1.00 63.90 191 TYR A C 1
ATOM 1585 O O . TYR A 1 193 ? -5.386 53.722 20.087 1.00 63.90 191 TYR A O 1
ATOM 1594 N N . LEU A 1 194 ? -4.251 54.785 18.450 1.00 68.28 192 LEU A N 1
ATOM 1595 C CA . LEU A 1 194 ? -2.958 54.774 19.122 1.00 68.28 192 LEU A CA 1
ATOM 1596 C C . LEU A 1 194 ? -2.966 55.464 20.485 1.00 68.28 192 LEU A C 1
ATOM 1597 O O . LEU A 1 194 ? -2.394 54.943 21.453 1.00 68.28 192 LEU A O 1
ATOM 1602 N N . LYS A 1 195 ? -3.598 56.631 20.570 1.00 57.55 193 LYS A N 1
ATOM 1603 C CA . LYS A 1 195 ? -3.664 57.320 21.850 1.00 57.55 193 LYS A CA 1
ATOM 1604 C C . LYS A 1 195 ? -4.153 56.337 22.907 1.00 57.55 193 LYS A C 1
ATOM 1605 O O . LYS A 1 195 ? -3.555 56.236 23.982 1.00 57.55 193 LYS A O 1
ATOM 1611 N N . ILE A 1 196 ? -5.224 55.609 22.591 1.00 52.21 194 ILE A N 1
ATOM 1612 C CA . ILE A 1 196 ? -5.782 54.630 23.513 1.00 52.21 194 ILE A CA 1
ATOM 1613 C C . ILE A 1 196 ? -4.762 53.532 23.802 1.00 52.21 194 ILE A C 1
ATOM 1614 O O . ILE A 1 196 ? -4.343 53.329 24.947 1.00 52.21 194 ILE A O 1
ATOM 1619 N N . ALA A 1 197 ? -4.356 52.831 22.752 1.00 72.06 195 ALA A N 1
ATOM 1620 C CA . ALA A 1 197 ? -3.410 51.729 22.864 1.00 72.06 195 ALA A CA 1
ATOM 1621 C C . ALA A 1 197 ? -2.096 51.980 23.610 1.00 72.06 195 ALA A C 1
ATOM 1622 O O . ALA A 1 197 ? -1.606 51.089 24.310 1.00 72.06 195 ALA A O 1
ATOM 1624 N N . GLN A 1 198 ? -1.516 53.169 23.476 1.00 60.02 196 GLN A N 1
ATOM 1625 C CA . GLN A 1 198 ? -0.238 53.418 24.145 1.00 60.02 196 GLN A CA 1
ATOM 1626 C C . GLN A 1 198 ? -0.294 53.372 25.672 1.00 60.02 196 GLN A C 1
ATOM 1627 O O . GLN A 1 198 ? 0.751 53.327 26.325 1.00 60.02 196 GLN A O 1
ATOM 1633 N N . ASP A 1 199 ? -1.505 53.379 26.236 1.00 70.99 197 ASP A N 1
ATOM 1634 C CA . ASP A 1 199 ? -1.665 53.317 27.682 1.00 70.99 197 ASP A CA 1
ATOM 1635 C C . ASP A 1 199 ? -1.808 51.879 28.134 1.00 70.99 197 ASP A C 1
ATOM 1636 O O . ASP A 1 199 ? -2.081 51.617 29.301 1.00 70.99 197 ASP A O 1
ATOM 1641 N N . LEU A 1 200 ? -1.629 50.944 27.205 1.00 71.89 198 LEU A N 1
ATOM 1642 C CA . LEU A 1 200 ? -1.750 49.519 27.509 1.00 71.89 198 LEU A CA 1
ATOM 1643 C C . LEU A 1 200 ? -0.505 49.025 28.235 1.00 71.89 198 LEU A C 1
ATOM 1644 O O . LEU A 1 200 ? 0.606 49.451 27.929 1.00 71.89 198 LEU A O 1
ATOM 1649 N N . GLU A 1 201 ? -0.698 48.132 29.202 1.00 83.52 199 GLU A N 1
ATOM 1650 C CA . GLU A 1 201 ? 0.414 47.623 29.997 1.00 83.52 199 GLU A CA 1
ATOM 1651 C C . GLU A 1 201 ? 1.557 47.037 29.177 1.00 83.52 199 GLU A C 1
ATOM 1652 O O . GLU A 1 201 ? 2.733 47.196 29.530 1.00 83.52 199 GLU A O 1
ATOM 1658 N N . MET A 1 202 ? 1.225 46.369 28.080 1.00 82.27 200 MET A N 1
ATOM 1659 C CA . MET A 1 202 ? 2.257 45.741 27.275 1.00 82.27 200 MET A CA 1
ATOM 1660 C C . MET A 1 202 ? 2.771 46.565 26.109 1.00 82.27 200 MET A C 1
ATOM 1661 O O . MET A 1 202 ? 3.851 46.285 25.580 1.00 82.27 200 MET A O 1
ATOM 1666 N N . TYR A 1 203 ? 2.004 47.572 25.706 1.00 64.80 201 TYR A N 1
ATOM 1667 C CA . TYR A 1 203 ? 2.412 48.424 24.601 1.00 64.80 201 TYR A CA 1
ATOM 1668 C C . TYR A 1 203 ? 3.885 48.796 24.761 1.00 64.80 201 TYR A C 1
ATOM 1669 O O . TYR A 1 203 ? 4.393 48.927 25.872 1.00 64.80 201 TYR A O 1
ATOM 1678 N N . GLY A 1 204 ? 4.571 48.940 23.637 1.00 71.08 202 GLY A N 1
ATOM 1679 C CA . GLY A 1 204 ? 5.973 49.306 23.657 1.00 71.08 202 GLY A CA 1
ATOM 1680 C C . GLY A 1 204 ? 6.977 48.538 24.506 1.00 71.08 202 GLY A C 1
ATOM 1681 O O . GLY A 1 204 ? 8.087 49.032 24.711 1.00 71.08 202 GLY A O 1
ATOM 1682 N N . VAL A 1 205 ? 6.652 47.346 24.993 1.00 63.06 203 VAL A N 1
ATOM 1683 C CA . VAL A 1 205 ? 7.639 46.654 25.807 1.00 63.06 203 VAL A CA 1
ATOM 1684 C C . VAL A 1 205 ? 8.301 45.474 25.124 1.00 63.06 203 VAL A C 1
ATOM 1685 O O . VAL A 1 205 ? 7.634 44.654 24.515 1.00 63.06 203 VAL A O 1
ATOM 1689 N N . ASN A 1 206 ? 9.624 45.403 25.232 1.00 66.27 204 ASN A N 1
ATOM 1690 C CA . ASN A 1 206 ? 10.383 44.302 24.655 1.00 66.27 204 ASN A CA 1
ATOM 1691 C C . ASN A 1 206 ? 10.615 43.300 25.759 1.00 66.27 204 ASN A C 1
ATOM 1692 O O . ASN A 1 206 ? 11.309 43.612 26.726 1.00 66.27 204 ASN A O 1
ATOM 1697 N N . TYR A 1 207 ? 10.047 42.103 25.619 1.00 74.83 205 TYR A N 1
ATOM 1698 C CA . TYR A 1 207 ? 10.200 41.061 26.637 1.00 74.83 205 TYR A CA 1
ATOM 1699 C C . TYR A 1 207 ? 11.344 40.096 26.369 1.00 74.83 205 TYR A C 1
ATOM 1700 O O . TYR A 1 207 ? 11.629 39.756 25.225 1.00 74.83 205 TYR A O 1
ATOM 1709 N N . PHE A 1 208 ? 12.006 39.668 27.440 1.00 76.26 206 PHE A N 1
ATOM 1710 C CA . PHE A 1 208 ? 13.114 38.729 27.336 1.00 76.26 206 PHE A CA 1
ATOM 1711 C C . PHE A 1 208 ? 12.971 37.642 28.398 1.00 76.26 206 PHE A C 1
ATOM 1712 O O . PHE A 1 208 ? 12.468 37.897 29.495 1.00 76.26 206 PHE A O 1
ATOM 1720 N N . GLU A 1 209 ? 13.411 36.432 28.060 1.00 88.69 207 GLU A N 1
ATOM 1721 C CA . GLU A 1 209 ? 13.345 35.287 28.968 1.00 88.69 207 GLU A CA 1
ATOM 1722 C C . GLU A 1 209 ? 14.615 35.240 29.824 1.00 88.69 207 GLU A C 1
ATOM 1723 O O . GLU A 1 209 ? 15.724 35.208 29.284 1.00 88.69 207 GLU A O 1
ATOM 1729 N N . ILE A 1 210 ? 14.461 35.233 31.147 1.00 85.86 208 ILE A N 1
ATOM 1730 C CA . ILE A 1 210 ? 15.622 35.198 32.037 1.00 85.86 208 ILE A CA 1
ATOM 1731 C C . ILE A 1 210 ? 15.347 34.485 33.353 1.00 85.86 208 ILE A C 1
ATOM 1732 O O . ILE A 1 210 ? 14.286 33.887 33.540 1.00 85.86 208 ILE A O 1
ATOM 1737 N N . LYS A 1 211 ? 16.314 34.565 34.264 1.00 94.46 209 LYS A N 1
ATOM 1738 C CA . LYS A 1 211 ? 16.199 33.943 35.579 1.00 94.46 209 LYS A CA 1
ATOM 1739 C C . LYS A 1 211 ? 16.943 34.777 36.598 1.00 94.46 209 LYS A C 1
ATOM 1740 O O . LYS A 1 211 ? 17.806 35.573 36.225 1.00 94.46 209 LYS A O 1
ATOM 1746 N N . ASN A 1 212 ? 16.623 34.607 37.883 1.00 87.88 210 ASN A N 1
ATOM 1747 C CA . ASN A 1 212 ? 17.345 35.367 38.893 1.00 87.88 210 ASN A CA 1
ATOM 1748 C C . ASN A 1 212 ? 18.681 34.640 39.190 1.00 87.88 210 ASN A C 1
ATOM 1749 O O . ASN A 1 212 ? 19.381 34.334 38.238 1.00 87.88 210 ASN A O 1
ATOM 1754 N N . LYS A 1 213 ? 19.069 34.372 40.437 1.00 113.75 211 LYS A N 1
ATOM 1755 C CA . LYS A 1 213 ? 20.357 33.684 40.721 1.00 113.75 211 LYS A CA 1
ATOM 1756 C C . LYS A 1 213 ? 20.006 32.326 41.250 1.00 113.75 211 LYS A C 1
ATOM 1757 O O . LYS A 1 213 ? 20.804 31.378 41.266 1.00 113.75 211 LYS A O 1
ATOM 1763 N N . LYS A 1 214 ? 18.788 32.282 41.751 1.00 104.60 212 LYS A N 1
ATOM 1764 C CA . LYS A 1 214 ? 18.242 31.070 42.278 1.00 104.60 212 LYS A CA 1
ATOM 1765 C C . LYS A 1 214 ? 18.106 30.231 41.027 1.00 104.60 212 LYS A C 1
ATOM 1766 O O . LYS A 1 214 ? 18.872 29.298 40.786 1.00 104.60 212 LYS A O 1
ATOM 1772 N N . GLY A 1 215 ? 17.152 30.629 40.202 1.00 118.06 213 GLY A N 1
ATOM 1773 C CA . GLY A 1 215 ? 16.900 29.929 38.969 1.00 118.06 213 GLY A CA 1
ATOM 1774 C C . GLY A 1 215 ? 15.440 30.079 3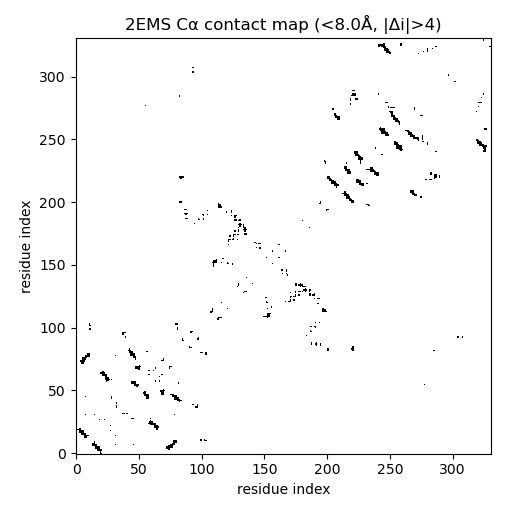8.610 1.00 118.06 213 GLY A C 1
ATOM 1775 O O . GLY A 1 215 ? 14.919 29.312 37.806 1.00 118.06 213 GLY A O 1
ATOM 1776 N N . THR A 1 216 ? 14.768 31.061 39.204 1.00 107.13 214 THR A N 1
ATOM 1777 C CA . THR A 1 216 ? 13.357 31.282 38.909 1.00 107.13 214 THR A CA 1
ATOM 1778 C C . THR A 1 216 ? 13.198 32.002 37.579 1.00 107.13 214 THR A C 1
ATOM 1779 O O . THR A 1 216 ? 13.952 32.925 37.268 1.00 107.13 214 THR A O 1
ATOM 1783 N N . GLU A 1 217 ? 12.214 31.581 36.795 1.00 102.26 215 GLU A N 1
ATOM 1784 C CA . GLU A 1 217 ? 11.962 32.202 35.503 1.00 102.26 215 GLU A CA 1
ATOM 1785 C C . GLU A 1 217 ? 11.467 33.627 35.707 1.00 102.26 215 GLU A C 1
ATOM 1786 O O . GLU A 1 217 ? 10.690 33.899 36.626 1.00 102.26 215 GLU A O 1
ATOM 1792 N N . LEU A 1 218 ? 11.916 34.536 34.848 1.00 95.45 216 LEU A N 1
ATOM 1793 C CA . LEU A 1 218 ? 11.516 35.935 34.944 1.00 95.45 216 LEU A CA 1
ATOM 1794 C C . LEU A 1 218 ? 11.522 36.608 33.593 1.00 95.45 216 LEU A C 1
ATOM 1795 O O . LEU A 1 218 ? 12.118 36.113 32.640 1.00 95.45 216 LEU A O 1
ATOM 1800 N N . TRP A 1 219 ? 10.851 37.749 33.520 1.00 107.13 217 TRP A N 1
ATOM 1801 C CA . TRP A 1 219 ? 10.821 38.518 32.293 1.00 107.13 217 TRP A CA 1
ATOM 1802 C C . TRP A 1 219 ? 11.505 39.863 32.524 1.00 107.13 217 TRP A C 1
ATOM 1803 O O . TRP A 1 219 ? 11.179 40.582 33.475 1.00 107.13 217 TRP A O 1
ATOM 1814 N N . LEU A 1 220 ? 12.468 40.186 31.672 1.00 76.50 218 LEU A N 1
ATOM 1815 C CA . LEU A 1 220 ? 13.124 41.478 31.750 1.00 76.50 218 LEU A CA 1
ATOM 1816 C C . LEU A 1 220 ? 12.544 42.247 30.564 1.00 76.50 218 LEU A C 1
ATOM 1817 O O . LEU A 1 220 ? 12.620 41.793 29.420 1.00 76.50 218 LEU A O 1
ATOM 1822 N N . GLY A 1 221 ? 11.937 43.393 30.843 1.00 75.78 219 GLY A N 1
ATOM 1823 C CA . GLY A 1 221 ? 11.363 44.185 29.779 1.00 75.78 219 GLY A CA 1
ATOM 1824 C C . GLY A 1 221 ? 12.141 45.466 29.576 1.00 75.78 219 GLY A C 1
ATOM 1825 O O . GLY A 1 221 ? 12.632 46.062 30.533 1.00 75.78 219 GLY A O 1
ATOM 1826 N N . VAL A 1 222 ? 12.272 45.883 28.323 1.00 72.18 220 VAL A N 1
ATOM 1827 C CA . VAL A 1 222 ? 12.977 47.112 27.999 1.00 72.18 220 VAL A CA 1
ATOM 1828 C C . VAL A 1 222 ? 11.985 47.986 27.263 1.00 72.18 220 VAL A C 1
ATOM 1829 O O . VAL A 1 222 ? 11.520 47.624 26.192 1.00 72.18 220 VAL A O 1
ATOM 1833 N N . ASP A 1 223 ? 11.629 49.121 27.846 1.00 69.62 221 ASP A N 1
ATOM 1834 C CA . ASP A 1 223 ? 10.689 50.011 27.185 1.00 69.62 221 ASP A CA 1
ATOM 1835 C C . ASP A 1 223 ? 11.284 51.411 27.031 1.00 69.62 221 ASP A C 1
ATOM 1836 O O . ASP A 1 223 ? 12.493 51.603 27.215 1.00 69.62 221 ASP A O 1
ATOM 1841 N N . ALA A 1 224 ? 10.442 52.382 26.690 1.00 70.37 222 ALA A N 1
ATOM 1842 C CA . ALA A 1 224 ? 10.905 53.750 26.483 1.00 70.37 222 ALA A CA 1
ATOM 1843 C C . ALA A 1 224 ? 11.428 54.461 27.726 1.00 70.37 222 ALA A C 1
ATOM 1844 O O . ALA A 1 224 ? 12.263 55.370 27.610 1.00 70.37 222 ALA A O 1
ATOM 1846 N N . LEU A 1 225 ? 10.948 54.051 28.902 1.00 82.06 223 LEU A N 1
ATOM 1847 C CA . LEU A 1 225 ? 11.346 54.696 30.151 1.00 82.06 223 LEU A CA 1
ATOM 1848 C C . LEU A 1 225 ? 12.395 54.008 30.987 1.00 82.06 223 LEU A C 1
ATOM 1849 O O . LEU A 1 225 ? 12.848 54.568 31.988 1.00 82.06 223 LEU A O 1
ATOM 1854 N N . GLY A 1 226 ? 12.788 52.803 30.590 1.00 92.94 224 GLY A N 1
ATOM 1855 C CA . GLY A 1 226 ? 13.803 52.092 31.344 1.00 92.94 224 GLY A CA 1
ATOM 1856 C C . GLY A 1 226 ? 13.584 50.599 31.360 1.00 92.94 224 GLY A C 1
ATOM 1857 O O . GLY A 1 226 ? 13.021 50.044 30.414 1.00 92.94 224 GLY A O 1
ATOM 1858 N N . LEU A 1 227 ? 14.034 49.949 32.433 1.00 76.63 225 LEU A N 1
ATOM 1859 C CA . LEU A 1 227 ? 13.879 48.512 32.568 1.00 76.63 225 LEU A CA 1
ATOM 1860 C C . LEU A 1 227 ? 12.760 48.133 33.525 1.00 76.63 225 LEU A C 1
ATOM 1861 O O . LEU A 1 227 ? 12.228 48.978 34.246 1.00 76.63 225 LEU A O 1
ATOM 1866 N N . ASN A 1 228 ? 12.416 46.848 33.514 1.00 75.55 226 ASN A N 1
ATOM 1867 C CA . ASN A 1 228 ? 11.354 46.303 34.346 1.00 75.55 226 ASN A CA 1
ATOM 1868 C C . ASN A 1 228 ? 11.517 44.810 34.509 1.00 75.55 226 ASN A C 1
ATOM 1869 O O . ASN A 1 228 ? 11.741 44.093 33.535 1.00 75.55 226 ASN A O 1
ATOM 1874 N N . ILE A 1 229 ? 11.405 44.340 35.743 1.00 104.14 227 ILE A N 1
ATOM 1875 C CA . ILE A 1 229 ? 11.516 42.918 36.004 1.00 104.14 227 ILE A CA 1
ATOM 1876 C C . ILE A 1 229 ? 10.112 42.427 36.334 1.00 104.14 227 ILE A C 1
ATOM 1877 O O . ILE A 1 229 ? 9.470 42.925 37.254 1.00 104.14 227 ILE A O 1
ATOM 1882 N N . TYR A 1 230 ? 9.616 41.477 35.554 1.00 78.99 228 TYR A N 1
ATOM 1883 C CA . TYR A 1 230 ? 8.275 40.967 35.788 1.00 78.99 228 TYR A CA 1
ATOM 1884 C C . TYR A 1 230 ? 8.320 39.567 36.355 1.00 78.99 228 TYR A C 1
ATOM 1885 O O . TYR A 1 230 ? 9.314 38.855 36.193 1.00 78.99 228 TYR A O 1
ATOM 1894 N N . GLU A 1 231 ? 7.238 39.180 37.024 1.00 93.88 229 GLU A N 1
ATOM 1895 C CA . GLU A 1 231 ? 7.126 37.836 37.569 1.00 93.88 229 GLU A CA 1
ATOM 1896 C C . GLU A 1 231 ? 6.653 37.036 36.362 1.00 93.88 229 GLU A C 1
ATOM 1897 O O . GLU A 1 231 ? 5.787 37.494 35.617 1.00 93.88 229 GLU A O 1
ATOM 1903 N N . HIS A 1 232 ? 7.230 35.858 36.155 1.00 94.26 230 HIS A N 1
ATOM 1904 C CA . HIS A 1 232 ? 6.891 35.039 34.996 1.00 94.26 230 HIS A CA 1
ATOM 1905 C C . HIS A 1 232 ? 5.412 34.856 34.631 1.00 94.26 230 HIS A C 1
ATOM 1906 O O . HIS A 1 232 ? 5.092 34.614 33.468 1.00 94.26 230 HIS A O 1
ATOM 1913 N N . ASP A 1 233 ? 4.509 34.970 35.596 1.00 86.03 231 ASP A N 1
ATOM 1914 C CA . ASP A 1 233 ? 3.085 34.790 35.304 1.00 86.03 231 ASP A CA 1
ATOM 1915 C C . ASP A 1 233 ? 2.357 36.111 35.097 1.00 86.03 231 ASP A C 1
ATOM 1916 O O . ASP A 1 233 ? 1.182 36.142 34.753 1.00 86.03 231 ASP A O 1
ATOM 1921 N N . ASP A 1 234 ? 3.069 37.207 35.298 1.00 105.77 232 ASP A N 1
ATOM 1922 C CA . ASP A 1 234 ? 2.471 38.519 35.169 1.00 105.77 232 ASP A CA 1
ATOM 1923 C C . ASP A 1 234 ? 3.302 39.401 34.255 1.00 105.77 232 ASP A C 1
ATOM 1924 O O . ASP A 1 234 ? 4.205 40.114 34.711 1.00 105.77 232 ASP A O 1
ATOM 1929 N N . LYS A 1 235 ? 2.997 39.344 32.962 1.00 94.73 233 LYS A N 1
ATOM 1930 C CA . LYS A 1 235 ? 3.707 40.152 31.981 1.00 94.73 233 LYS A CA 1
ATOM 1931 C C . LYS A 1 235 ? 3.131 41.567 31.970 1.00 94.73 233 LYS A C 1
ATOM 1932 O O . LYS A 1 235 ? 3.637 42.443 31.274 1.00 94.73 233 LYS A O 1
ATOM 1938 N N . LEU A 1 236 ? 2.077 41.781 32.755 1.00 95.16 234 LEU A N 1
ATOM 1939 C CA . LEU A 1 236 ? 1.415 43.082 32.848 1.00 95.16 234 LEU A CA 1
ATOM 1940 C C . LEU A 1 236 ? 1.987 43.995 33.911 1.00 95.16 234 LEU A C 1
ATOM 1941 O O . LEU A 1 236 ? 2.360 45.129 33.615 1.00 95.16 234 LEU A O 1
ATOM 1946 N N . THR A 1 237 ? 2.045 43.507 35.147 1.00 79.81 235 THR A N 1
ATOM 1947 C CA . THR A 1 237 ? 2.565 44.310 36.248 1.00 79.81 235 THR A CA 1
ATOM 1948 C C . THR A 1 237 ? 4.032 44.080 36.574 1.00 79.81 235 THR A C 1
ATOM 1949 O O . THR A 1 237 ? 4.462 42.951 36.842 1.00 79.81 235 THR A O 1
ATOM 1953 N N . PRO A 1 238 ? 4.822 45.160 36.570 1.00 98.45 236 PRO A N 1
ATOM 1954 C CA . PRO A 1 238 ? 6.245 45.036 36.877 1.00 98.45 236 PRO A CA 1
ATOM 1955 C C . PRO A 1 238 ? 6.388 44.826 38.372 1.00 98.45 236 PRO A C 1
ATOM 1956 O O . PRO A 1 238 ? 5.761 45.533 39.160 1.00 98.45 236 PRO A O 1
ATOM 1960 N N . LYS A 1 239 ? 7.194 43.845 38.762 1.00 94.38 237 LYS A N 1
ATOM 1961 C CA . LYS A 1 239 ? 7.408 43.575 40.172 1.00 94.38 237 LYS A CA 1
ATOM 1962 C C . LYS A 1 239 ? 8.548 44.451 40.685 1.00 94.38 237 LYS A C 1
ATOM 1963 O O . LYS A 1 239 ? 8.683 44.653 41.891 1.00 94.38 237 LYS A O 1
ATOM 1969 N N . ILE A 1 240 ? 9.361 44.971 39.767 1.00 86.84 238 ILE A N 1
ATOM 1970 C CA . ILE A 1 240 ? 10.489 45.835 40.112 1.00 86.84 238 ILE A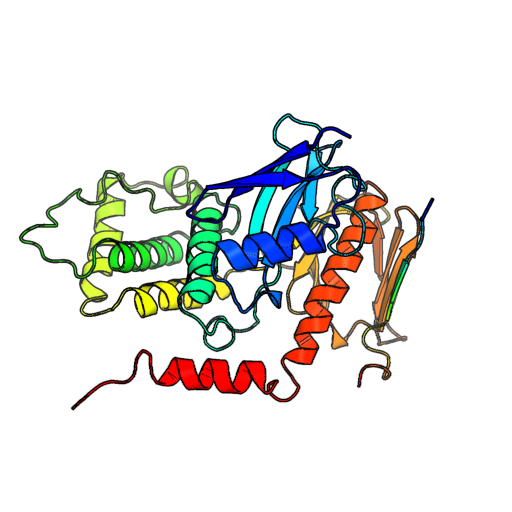 CA 1
ATOM 1971 C C . ILE A 1 240 ? 10.860 46.656 38.884 1.00 86.84 238 ILE A C 1
ATOM 1972 O O . ILE A 1 240 ? 11.266 46.104 37.860 1.00 86.84 238 ILE A O 1
ATOM 1977 N N . GLY A 1 241 ? 10.704 47.975 38.996 1.00 71.19 239 GLY A N 1
ATOM 1978 C CA . GLY A 1 241 ? 11.016 48.884 37.897 1.00 71.19 239 GLY A CA 1
ATOM 1979 C C . GLY A 1 241 ? 12.318 49.651 38.078 1.00 71.19 239 GLY A C 1
ATOM 1980 O O . GLY A 1 241 ? 12.670 50.078 39.185 1.00 71.19 239 GLY A O 1
ATOM 1981 N N . PHE A 1 242 ? 13.030 49.826 36.972 1.00 73.37 240 PHE A N 1
ATOM 1982 C CA . PHE A 1 242 ? 14.308 50.524 36.967 1.00 73.37 240 PHE A CA 1
ATOM 1983 C C . PHE A 1 242 ? 14.295 51.668 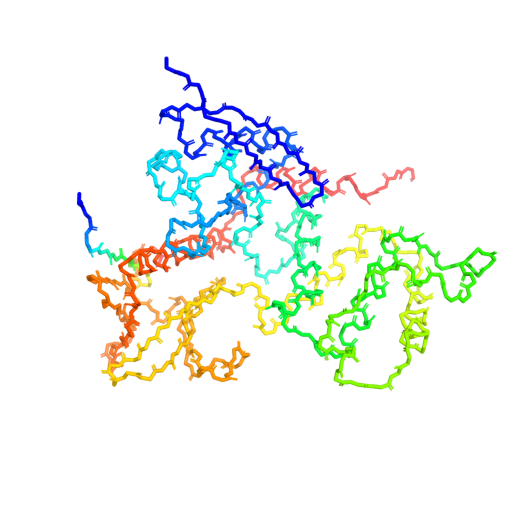35.964 1.00 73.37 240 PHE A C 1
ATOM 1984 O O . PHE A 1 242 ? 14.822 51.532 34.863 1.00 73.37 240 PHE A O 1
ATOM 1992 N N . PRO A 1 243 ? 13.683 52.806 36.327 1.00 81.95 241 PRO A N 1
ATOM 1993 C CA . PRO A 1 243 ? 13.611 53.974 35.442 1.00 81.95 241 PRO A CA 1
ATOM 1994 C C . PRO A 1 243 ? 15.015 54.371 35.026 1.00 81.95 241 PRO A C 1
ATOM 1995 O O . PRO A 1 243 ? 15.977 54.064 35.720 1.00 81.95 241 PRO A O 1
ATOM 1999 N N . TRP A 1 244 ? 15.137 55.053 33.897 1.00 87.30 242 TRP A N 1
ATOM 2000 C CA . TRP A 1 244 ? 16.448 55.459 33.404 1.00 87.30 242 TRP A CA 1
ATOM 2001 C C . TRP A 1 244 ? 17.265 56.245 34.431 1.00 87.30 242 TRP A C 1
ATOM 2002 O O . TRP A 1 244 ? 18.459 55.999 34.607 1.00 87.30 242 TRP A O 1
ATOM 2013 N N . SER A 1 245 ? 16.610 57.180 35.113 1.00 97.32 243 SER A N 1
ATOM 2014 C CA . SER A 1 245 ? 17.268 58.029 36.101 1.00 97.32 243 SER A CA 1
ATOM 2015 C C . SER A 1 245 ? 17.705 57.362 37.406 1.00 97.32 243 SER A C 1
ATOM 2016 O O . SER A 1 245 ? 18.466 57.949 38.176 1.00 97.32 243 SER A O 1
ATOM 2019 N N . GLU A 1 246 ? 17.231 56.147 37.661 1.00 96.90 244 GLU A N 1
ATOM 2020 C CA . GLU A 1 246 ? 17.612 55.448 38.882 1.00 96.90 244 GLU A CA 1
ATOM 2021 C C . GLU A 1 246 ? 18.713 54.450 38.609 1.00 96.90 244 GLU A C 1
ATOM 2022 O O . GLU A 1 246 ? 19.230 53.804 39.525 1.00 96.90 244 GLU A O 1
ATOM 2028 N N . ILE A 1 247 ? 19.064 54.318 37.337 1.00 93.14 245 ILE A N 1
ATOM 2029 C CA . ILE A 1 247 ? 20.121 53.413 36.951 1.00 93.14 245 ILE A CA 1
ATOM 2030 C C . ILE A 1 247 ? 21.311 54.286 36.617 1.00 93.14 245 ILE A C 1
ATOM 2031 O O . ILE A 1 247 ? 21.163 55.412 36.126 1.00 93.14 245 ILE A O 1
ATOM 2036 N N . ARG A 1 248 ? 22.490 53.775 36.919 1.00 117.06 246 ARG A N 1
ATOM 2037 C CA . ARG A 1 248 ? 23.719 54.529 36.702 1.00 117.06 246 ARG A CA 1
ATOM 2038 C C . ARG A 1 248 ? 24.542 53.901 35.613 1.00 117.06 246 ARG A C 1
ATOM 2039 O O . ARG A 1 248 ? 25.221 54.564 34.814 1.00 117.06 246 ARG A O 1
ATOM 2047 N N . ASN A 1 249 ? 24.469 52.583 35.635 1.00 98.26 247 ASN A N 1
ATOM 2048 C CA . ASN A 1 249 ? 25.186 51.775 34.711 1.00 98.26 247 ASN A CA 1
ATOM 2049 C C . ASN A 1 249 ? 24.782 50.338 34.819 1.00 98.26 247 ASN A C 1
ATOM 2050 O O . ASN A 1 249 ? 24.731 49.671 35.884 1.00 98.26 247 ASN A O 1
ATOM 2055 N N . ILE A 1 250 ? 24.568 49.930 33.566 1.00 76.16 248 ILE A N 1
ATOM 2056 C CA . ILE A 1 250 ? 24.200 48.639 33.080 1.00 76.16 248 ILE A CA 1
ATOM 2057 C C . ILE A 1 250 ? 25.449 48.106 32.358 1.00 76.16 248 ILE A C 1
ATOM 2058 O O . ILE A 1 250 ? 26.166 48.808 31.616 1.00 76.16 248 ILE A O 1
ATOM 2063 N N . SER A 1 251 ? 25.672 46.806 32.649 1.00 92.47 249 SER A N 1
ATOM 2064 C CA . SER A 1 251 ? 26.798 45.977 32.193 1.00 92.47 249 SER A CA 1
ATOM 2065 C C . SER A 1 251 ? 26.458 44.456 32.098 1.00 92.47 249 SER A C 1
ATOM 2066 O O . SER A 1 251 ? 25.379 44.009 32.510 1.00 92.47 249 SER A O 1
ATOM 2069 N N . PHE A 1 252 ? 27.411 43.653 31.571 1.00 63.82 250 PHE A N 1
ATOM 2070 C CA . PHE A 1 252 ? 27.224 42.197 31.427 1.00 63.82 250 PHE A CA 1
ATOM 2071 C C . PHE A 1 252 ? 28.464 41.379 31.030 1.00 63.82 250 PHE A C 1
ATOM 2072 O O . PHE A 1 252 ? 29.342 41.877 30.315 1.00 63.82 250 PHE A O 1
ATOM 2080 N N . ASN A 1 253 ? 28.536 40.135 31.516 1.00 106.70 251 ASN A N 1
ATOM 2081 C CA . ASN A 1 253 ? 29.612 39.212 31.148 1.00 106.70 251 ASN A CA 1
ATOM 2082 C C . ASN A 1 253 ? 28.865 38.158 30.327 1.00 106.70 251 ASN A C 1
ATOM 2083 O O . ASN A 1 253 ? 27.718 38.396 29.967 1.00 106.70 251 ASN A O 1
ATOM 2088 N N . ASP A 1 254 ? 29.442 36.998 30.039 1.00 91.39 252 ASP A N 1
ATOM 2089 C CA . ASP A 1 254 ? 28.696 36.063 29.196 1.00 91.39 252 ASP A CA 1
ATOM 2090 C C . ASP A 1 254 ? 27.186 35.946 29.450 1.00 91.39 252 ASP A C 1
ATOM 2091 O O . ASP A 1 254 ? 26.395 36.368 28.616 1.00 91.39 252 ASP A O 1
ATOM 2096 N N . LYS A 1 255 ? 26.754 35.384 30.569 1.00 70.33 253 LYS A N 1
ATOM 2097 C CA . LYS A 1 255 ? 25.312 35.265 30.763 1.00 70.33 253 LYS A CA 1
ATOM 2098 C C . LYS A 1 255 ? 24.836 36.074 31.939 1.00 70.33 253 LYS A C 1
ATOM 2099 O O . LYS A 1 255 ? 23.665 35.992 32.312 1.00 70.33 253 LYS A O 1
ATOM 2105 N N . LYS A 1 256 ? 25.736 36.840 32.539 1.00 99.50 254 LYS A N 1
ATOM 2106 C CA . LYS A 1 256 ? 25.351 37.624 33.697 1.00 99.50 254 LYS A CA 1
ATOM 2107 C C . LYS A 1 256 ? 25.124 39.076 33.380 1.00 99.50 254 LYS A C 1
ATOM 2108 O O . LYS A 1 256 ? 25.922 39.717 32.699 1.00 99.50 254 LYS A O 1
ATOM 2114 N N . PHE A 1 257 ? 24.029 39.598 33.904 1.00 73.31 255 PHE A N 1
ATOM 2115 C CA . PHE A 1 257 ? 23.678 40.976 33.662 1.00 73.31 255 PHE A CA 1
ATOM 2116 C C . PHE A 1 257 ? 23.455 41.679 34.987 1.00 73.31 255 PHE A C 1
ATOM 2117 O O . PHE A 1 257 ? 22.833 41.123 35.901 1.00 73.31 255 PHE A O 1
ATOM 2125 N N . VAL A 1 258 ? 23.946 42.912 35.077 1.00 88.61 256 VAL A N 1
ATOM 2126 C CA . VAL A 1 258 ? 23.833 43.689 36.304 1.00 88.61 256 VAL A CA 1
ATOM 2127 C C . VAL A 1 258 ? 23.251 45.082 36.092 1.00 88.61 256 VAL A C 1
ATOM 2128 O O . VAL A 1 258 ? 23.586 45.768 35.123 1.00 88.61 256 VAL A O 1
ATOM 2132 N N . ILE A 1 259 ? 22.379 45.488 37.011 1.00 97.18 257 ILE A N 1
ATOM 2133 C CA . ILE A 1 259 ? 21.764 46.807 36.965 1.00 97.18 257 ILE A CA 1
ATOM 2134 C C . ILE A 1 259 ? 22.148 47.525 38.257 1.00 97.18 257 ILE A C 1
ATOM 2135 O O . ILE A 1 259 ? 21.572 47.277 39.316 1.00 97.18 257 ILE A O 1
ATOM 2140 N N . LYS A 1 260 ? 23.148 48.393 38.166 1.00 84.85 258 LYS A N 1
ATOM 2141 C CA . LYS A 1 260 ? 23.607 49.136 39.325 1.00 84.85 258 LYS A CA 1
ATOM 2142 C C . LYS A 1 260 ? 22.829 50.442 39.445 1.00 84.85 258 LYS A C 1
ATOM 2143 O O . LYS A 1 260 ? 22.866 51.293 38.546 1.00 84.85 258 LYS A O 1
ATOM 2149 N N . PRO A 1 261 ? 22.094 50.602 40.559 1.00 116.81 259 PRO A N 1
ATOM 2150 C CA . PRO A 1 261 ? 21.285 51.790 40.838 1.00 116.81 259 PRO A CA 1
ATOM 2151 C C . PRO A 1 261 ? 22.156 52.997 41.148 1.00 116.81 259 PRO A C 1
ATOM 2152 O O . PRO A 1 261 ? 23.245 52.854 41.703 1.00 116.81 259 PRO A O 1
ATOM 2156 N N . ILE A 1 262 ? 21.668 54.182 40.796 1.00 148.51 260 ILE A N 1
ATOM 2157 C CA . ILE A 1 262 ? 22.402 55.415 41.052 1.00 148.51 260 ILE A CA 1
ATOM 2158 C C . ILE A 1 262 ? 22.583 55.575 42.562 1.00 148.51 260 ILE A C 1
ATOM 2159 O O . ILE A 1 262 ? 23.508 56.246 43.017 1.00 148.51 260 ILE A O 1
ATOM 2164 N N . ASP A 1 263 ? 21.699 54.944 43.332 1.00 134.03 261 ASP A N 1
ATOM 2165 C CA . ASP A 1 263 ? 21.763 54.998 44.790 1.00 134.03 261 ASP A CA 1
ATOM 2166 C C . ASP A 1 263 ? 22.698 53.902 45.310 1.00 134.03 261 ASP A C 1
ATOM 2167 O O . ASP A 1 263 ? 22.368 52.716 45.245 1.00 134.03 261 ASP A O 1
ATOM 2172 N N . LYS A 1 264 ? 23.860 54.297 45.826 1.00 114.58 262 LYS A N 1
ATOM 2173 C CA . LYS A 1 264 ? 24.825 53.327 46.334 1.00 114.58 262 LYS A CA 1
ATOM 2174 C C . LYS A 1 264 ? 24.396 52.603 47.605 1.00 114.58 262 LYS A C 1
ATOM 2175 O O . LYS A 1 264 ? 24.895 51.513 47.890 1.00 114.58 262 LYS A O 1
ATOM 2181 N N . LYS A 1 265 ? 23.489 53.204 48.377 1.00 124.21 263 LYS A N 1
ATOM 2182 C CA . LYS A 1 265 ? 23.008 52.563 49.600 1.00 124.21 263 LYS A CA 1
ATOM 2183 C C . LYS A 1 265 ? 22.125 51.396 49.176 1.00 124.21 263 LYS A C 1
ATOM 2184 O O . LYS A 1 265 ? 21.879 50.460 49.941 1.00 124.21 263 LYS A O 1
ATOM 2190 N N . ALA A 1 266 ? 21.662 51.464 47.932 1.00 133.61 264 ALA A N 1
ATOM 2191 C CA . ALA A 1 266 ? 20.824 50.421 47.363 1.00 133.61 264 ALA A CA 1
ATOM 2192 C C . ALA A 1 266 ? 21.720 49.289 46.868 1.00 133.61 264 ALA A C 1
ATOM 2193 O O . ALA A 1 266 ? 22.912 49.485 46.604 1.00 133.61 264 ALA A O 1
ATOM 2195 N N . PRO A 1 267 ? 21.157 48.081 46.742 1.00 115.74 265 PRO A N 1
ATOM 2196 C CA . PRO A 1 267 ? 21.947 46.940 46.276 1.00 115.74 265 PRO A CA 1
ATOM 2197 C C . PRO A 1 267 ? 21.970 46.893 44.757 1.00 115.74 265 PRO A C 1
ATOM 2198 O O . PRO A 1 267 ? 21.288 47.672 44.098 1.00 115.74 265 PRO A O 1
ATOM 2202 N N . ASP A 1 268 ? 22.764 45.983 44.204 1.00 100.90 266 ASP A N 1
ATOM 2203 C CA . ASP A 1 268 ? 22.838 45.831 42.758 1.00 100.90 266 ASP A CA 1
ATOM 2204 C C . ASP A 1 268 ? 21.926 44.679 42.357 1.00 100.90 266 ASP A C 1
ATOM 2205 O O . ASP A 1 268 ? 21.800 43.692 43.092 1.00 100.90 266 ASP A O 1
ATOM 2210 N N . PHE A 1 269 ? 21.275 44.816 41.205 1.00 95.35 267 PHE A N 1
ATOM 2211 C CA . PHE A 1 269 ? 20.396 43.762 40.724 1.00 95.35 267 PHE A CA 1
ATOM 2212 C C . PHE A 1 269 ? 21.115 42.966 39.654 1.00 95.35 267 PHE A C 1
ATOM 2213 O O . PHE A 1 269 ? 21.916 43.504 38.884 1.00 95.35 267 PHE A O 1
ATOM 2221 N N . VAL A 1 270 ? 20.805 41.678 39.608 1.00 100.53 268 VAL A N 1
ATOM 2222 C CA . VAL A 1 270 ? 21.418 40.771 38.658 1.00 100.53 268 VAL A CA 1
ATOM 2223 C C . VAL A 1 270 ? 20.446 39.680 38.279 1.00 100.53 268 VAL A C 1
ATOM 2224 O O . VAL A 1 270 ? 19.826 39.061 39.140 1.00 100.53 268 VAL A O 1
ATOM 2228 N N . PHE A 1 271 ? 20.306 39.450 36.985 1.00 92.82 269 PHE A N 1
ATOM 2229 C CA . PHE A 1 271 ? 19.442 38.383 36.515 1.00 92.82 269 PHE A CA 1
ATOM 2230 C C . PHE A 1 271 ? 20.306 37.618 35.535 1.00 92.82 269 PHE A C 1
ATOM 2231 O O . PHE A 1 271 ? 21.363 38.102 35.124 1.00 92.82 269 PHE A O 1
ATOM 2239 N N . TYR A 1 272 ? 19.872 36.430 35.151 1.00 101.20 270 TYR A N 1
ATOM 2240 C CA . TYR A 1 272 ? 20.668 35.654 34.229 1.00 101.20 270 TYR A CA 1
ATOM 2241 C C . TYR A 1 272 ? 19.968 35.376 32.912 1.00 101.20 270 TYR A C 1
ATOM 2242 O O . TYR A 1 272 ? 18.773 35.076 32.879 1.00 101.20 270 TYR A O 1
ATOM 2251 N N . ALA A 1 273 ? 20.735 35.494 31.829 1.00 88.39 271 ALA A N 1
ATOM 2252 C CA . ALA A 1 273 ? 20.235 35.285 30.472 1.00 88.39 271 ALA A CA 1
ATOM 2253 C C . ALA A 1 273 ? 20.657 33.948 29.868 1.00 88.39 271 ALA A C 1
ATOM 2254 O O . ALA A 1 273 ? 21.783 33.488 30.067 1.00 88.39 271 ALA A O 1
ATOM 2256 N N . PRO A 1 274 ? 19.752 33.316 29.100 1.00 78.58 272 PRO A N 1
ATOM 2257 C CA . PRO A 1 274 ? 20.001 32.027 28.449 1.00 78.58 272 PRO A CA 1
ATOM 2258 C C . PRO A 1 274 ? 21.231 31.962 27.548 1.00 78.58 272 PRO A C 1
ATOM 2259 O O . PRO A 1 274 ? 22.019 31.032 27.650 1.00 78.58 272 PRO A O 1
ATOM 2263 N N . ARG A 1 275 ? 21.400 32.939 26.665 1.00 85.63 273 ARG A N 1
ATOM 2264 C CA . ARG A 1 275 ? 22.555 32.950 25.766 1.00 85.63 273 ARG A CA 1
ATOM 2265 C C . ARG A 1 275 ? 23.171 34.342 25.741 1.00 85.63 273 ARG A C 1
ATOM 2266 O O . ARG A 1 275 ? 22.459 35.335 25.873 1.00 85.63 273 ARG A O 1
ATOM 2274 N N . LEU A 1 276 ? 24.488 34.417 25.569 1.00 79.65 274 LEU A N 1
ATOM 2275 C CA . LEU A 1 276 ? 25.163 35.713 25.527 1.00 79.65 274 LEU A CA 1
ATOM 2276 C C . LEU A 1 276 ? 24.490 36.697 24.584 1.00 79.65 274 LEU A C 1
ATOM 2277 O O . LEU A 1 276 ? 24.423 37.893 24.871 1.00 79.65 274 LEU A O 1
ATOM 2282 N N . ARG A 1 277 ? 23.991 36.195 23.460 1.00 71.01 275 ARG A N 1
ATOM 2283 C CA . ARG A 1 277 ? 23.344 37.056 22.479 1.00 71.01 275 ARG A CA 1
ATOM 2284 C C . ARG A 1 277 ? 22.213 37.897 23.057 1.00 71.01 275 ARG A C 1
ATOM 2285 O O . ARG A 1 277 ? 22.018 39.046 22.665 1.00 71.01 275 ARG A O 1
ATOM 2293 N N . ILE A 1 278 ? 21.468 37.337 23.998 1.00 69.83 276 ILE A N 1
ATOM 2294 C CA . ILE A 1 278 ? 20.375 38.088 24.585 1.00 69.83 276 ILE A CA 1
ATOM 2295 C C . ILE A 1 278 ? 20.839 39.283 25.428 1.00 69.83 276 ILE A C 1
ATOM 2296 O O . ILE A 1 278 ? 20.233 40.353 25.364 1.00 69.83 276 ILE A O 1
ATOM 2301 N N . ASN A 1 279 ? 21.910 39.127 26.204 1.00 81.20 277 ASN A N 1
ATOM 2302 C CA . ASN A 1 279 ? 22.388 40.248 27.011 1.00 81.20 277 ASN A CA 1
ATOM 2303 C C . ASN A 1 279 ? 22.864 41.410 26.132 1.00 81.20 277 ASN A C 1
ATOM 2304 O O . ASN A 1 279 ? 22.633 42.577 26.453 1.00 81.20 277 ASN A O 1
ATOM 2309 N N . LYS A 1 280 ? 23.520 41.096 25.018 1.00 97.13 278 LYS A N 1
ATOM 2310 C CA . LYS A 1 280 ? 24.003 42.138 24.116 1.00 97.13 278 LYS A CA 1
ATOM 2311 C C . LYS A 1 280 ? 22.812 42.838 23.492 1.00 97.13 278 LYS A C 1
ATOM 2312 O O . LYS A 1 280 ? 22.841 44.050 23.272 1.00 97.13 278 LYS A O 1
ATOM 2318 N N . ARG A 1 281 ? 21.761 42.065 23.224 1.00 67.25 279 ARG A N 1
ATOM 2319 C CA . ARG A 1 281 ? 20.550 42.596 22.617 1.00 67.25 279 ARG A CA 1
ATOM 2320 C C . ARG A 1 281 ? 19.788 43.471 23.593 1.00 67.25 279 ARG A C 1
ATOM 2321 O O . ARG A 1 281 ? 19.209 44.484 23.205 1.00 67.25 279 ARG A O 1
ATOM 2329 N N . ILE A 1 282 ? 19.800 43.087 24.862 1.00 60.19 280 ILE A N 1
ATOM 2330 C CA . ILE A 1 282 ? 19.122 43.864 25.896 1.00 60.19 280 ILE A CA 1
ATOM 2331 C C . ILE A 1 282 ? 19.808 45.226 26.037 1.00 60.19 280 ILE A C 1
ATOM 2332 O O . ILE A 1 282 ? 19.152 46.271 26.080 1.00 60.19 280 ILE A O 1
ATOM 2337 N N . LEU A 1 283 ? 21.133 45.200 26.112 1.00 55.51 281 LEU A N 1
ATOM 2338 C CA . LEU A 1 283 ? 21.904 46.423 26.244 1.00 55.51 281 LEU A CA 1
ATOM 2339 C C . LEU A 1 283 ? 21.706 47.266 24.992 1.00 55.51 281 LEU A C 1
ATOM 2340 O O . LEU A 1 283 ? 21.671 48.495 25.045 1.00 55.51 281 LEU A O 1
ATOM 2345 N N . ALA A 1 284 ? 21.577 46.584 23.863 1.00 70.61 282 ALA A N 1
ATOM 2346 C CA . ALA A 1 284 ? 21.370 47.246 22.586 1.00 70.61 282 ALA A CA 1
ATOM 2347 C C . ALA A 1 284 ? 20.108 48.108 22.637 1.00 70.61 282 ALA A C 1
ATOM 2348 O O . ALA A 1 284 ? 20.123 49.267 22.231 1.00 70.61 282 ALA A O 1
ATOM 2350 N N . LEU A 1 285 ? 19.020 47.532 23.138 1.00 65.37 283 LEU A N 1
ATOM 2351 C CA . LEU A 1 285 ? 17.752 48.247 23.247 1.00 65.37 283 LEU A CA 1
ATOM 2352 C C . LEU A 1 285 ? 17.794 49.352 24.301 1.00 65.37 283 LEU A C 1
ATOM 2353 O O . LEU A 1 285 ? 17.120 50.380 24.169 1.00 65.37 283 LEU A O 1
ATOM 2358 N N . CYS A 1 286 ? 18.577 49.136 25.352 1.00 74.21 284 CYS A N 1
ATOM 2359 C CA . CYS A 1 286 ? 18.678 50.123 26.410 1.00 74.21 284 CYS A CA 1
ATOM 2360 C C . CYS A 1 286 ? 19.332 51.386 25.891 1.00 74.21 284 CYS A C 1
ATOM 2361 O O . CYS A 1 286 ? 18.922 52.479 26.261 1.00 74.21 284 CYS A O 1
ATOM 2364 N N . MET A 1 287 ? 20.331 51.242 25.023 1.00 74.70 285 MET A N 1
ATOM 2365 C CA . MET A 1 287 ? 20.999 52.405 24.438 1.00 74.70 285 MET A CA 1
ATOM 2366 C C . MET A 1 287 ? 19.991 53.172 23.613 1.00 74.70 285 MET A C 1
ATOM 2367 O O . MET A 1 287 ? 19.823 54.385 23.761 1.00 74.70 285 MET A O 1
ATOM 2372 N N . GLY A 1 288 ? 19.342 52.431 22.723 1.00 72.73 286 GLY A N 1
ATOM 2373 C CA . GLY A 1 288 ? 18.356 53.002 21.831 1.00 72.73 286 GLY A CA 1
ATOM 2374 C C . GLY A 1 288 ? 17.324 53.851 22.527 1.00 72.73 286 GLY A C 1
ATOM 2375 O O . GLY A 1 288 ? 17.260 55.060 22.298 1.00 72.73 286 GLY A O 1
ATOM 2376 N N . ASN A 1 289 ? 16.519 53.236 23.385 1.00 70.03 287 ASN A N 1
ATOM 2377 C CA . ASN A 1 289 ? 15.486 53.991 24.066 1.00 70.03 287 ASN A CA 1
ATOM 2378 C C . ASN A 1 289 ? 16.053 55.174 24.827 1.00 70.03 287 ASN A C 1
ATOM 2379 O O . ASN A 1 289 ? 15.588 56.309 24.651 1.00 70.03 287 ASN A O 1
ATOM 2384 N N . HIS A 1 290 ? 17.056 54.912 25.663 1.00 73.95 288 HIS A N 1
ATOM 2385 C CA . HIS A 1 290 ? 17.678 55.972 26.444 1.00 73.95 288 HIS A CA 1
ATOM 2386 C C . HIS A 1 290 ? 18.087 57.088 25.497 1.00 73.95 288 HIS A C 1
ATOM 2387 O O . HIS A 1 290 ? 17.719 58.253 25.690 1.00 73.95 288 HIS A O 1
ATOM 2394 N N . GLU A 1 291 ? 18.845 56.721 24.467 1.00 75.89 289 GLU A N 1
ATOM 2395 C CA . GLU A 1 291 ? 19.283 57.674 23.466 1.00 75.89 289 GLU A CA 1
ATOM 2396 C C . GLU A 1 291 ? 18.123 58.612 23.128 1.00 75.89 289 GLU A C 1
ATOM 2397 O O . GLU A 1 291 ? 18.209 59.821 23.335 1.00 75.89 289 GLU A O 1
ATOM 2403 N N . LEU A 1 292 ? 17.027 58.045 22.633 1.00 80.92 290 LEU A N 1
ATOM 2404 C CA . LEU A 1 292 ? 15.853 58.835 22.264 1.00 80.92 290 LEU A CA 1
ATOM 2405 C C . LEU A 1 292 ? 15.145 59.503 23.443 1.00 80.92 290 LEU A C 1
ATOM 2406 O O . LEU A 1 292 ? 14.443 60.498 23.267 1.00 80.92 290 LEU A O 1
ATOM 2411 N N . TYR A 1 293 ? 15.323 58.955 24.637 1.00 87.38 291 TYR A N 1
ATOM 2412 C CA . TYR A 1 293 ? 14.703 59.509 25.838 1.00 87.38 291 TYR A CA 1
ATOM 2413 C C . TYR A 1 293 ? 15.306 60.863 26.159 1.00 87.38 291 TYR A C 1
ATOM 2414 O O . TYR A 1 293 ? 14.680 61.700 26.813 1.00 87.38 291 TYR A O 1
ATOM 2423 N N . MET A 1 294 ? 16.538 61.062 25.712 1.00 76.61 292 MET A N 1
ATOM 2424 C CA . MET A 1 294 ? 17.221 62.313 25.943 1.00 76.61 292 MET A CA 1
ATOM 2425 C C . MET A 1 294 ? 16.911 63.245 24.774 1.00 76.61 292 MET A C 1
ATOM 2426 O O . MET A 1 294 ? 16.491 64.385 24.972 1.00 76.61 292 MET A O 1
ATOM 2431 N N . ARG A 1 295 ? 17.075 62.743 23.556 1.00 90.79 293 ARG A N 1
ATOM 2432 C CA . ARG A 1 295 ? 16.797 63.541 22.369 1.00 90.79 293 ARG A CA 1
ATOM 2433 C C . ARG A 1 295 ? 15.398 64.147 22.456 1.00 90.79 293 ARG A C 1
ATOM 2434 O O . ARG A 1 295 ? 15.089 65.122 21.770 1.00 90.79 293 ARG A O 1
ATOM 2442 N N . ARG A 1 296 ? 14.550 63.573 23.306 1.00 89.91 294 ARG A N 1
ATOM 2443 C CA . ARG A 1 296 ? 13.195 64.084 23.439 1.00 89.91 294 ARG A CA 1
ATOM 2444 C C . ARG A 1 296 ? 13.009 64.905 24.701 1.00 89.91 294 ARG A C 1
ATOM 2445 O O . ARG A 1 296 ? 11.911 65.018 25.236 1.00 89.91 294 ARG A O 1
ATOM 2453 N N . ARG A 1 297 ? 14.096 65.484 25.179 1.00 97.99 295 ARG A N 1
ATOM 2454 C CA . ARG A 1 297 ? 14.030 66.333 26.351 1.00 97.99 295 ARG A CA 1
ATOM 2455 C C . ARG A 1 297 ? 14.986 67.484 26.122 1.00 97.99 295 ARG A C 1
ATOM 2456 O O . ARG A 1 297 ? 15.367 68.204 27.043 1.00 97.99 295 ARG A O 1
ATOM 2464 N N . LYS A 1 298 ? 15.365 67.630 24.858 1.00 110.75 296 LYS A N 1
ATOM 2465 C CA . LYS A 1 298 ? 16.243 68.694 24.395 1.00 110.75 296 LYS A CA 1
ATOM 2466 C C . LYS A 1 298 ? 15.456 69.316 23.240 1.00 110.75 296 LYS A C 1
ATOM 2467 O O . LYS A 1 298 ? 14.508 68.711 22.735 1.00 110.75 296 LYS A O 1
ATOM 2473 N N . PRO A 1 299 ? 15.830 70.531 22.811 1.00 113.64 297 PRO A N 1
ATOM 2474 C CA . PRO A 1 299 ? 15.120 71.190 21.708 1.00 113.64 297 PRO A CA 1
ATOM 2475 C C . PRO A 1 299 ? 15.028 70.377 20.416 1.00 113.64 297 PRO A C 1
ATOM 2476 O O . PRO A 1 299 ? 15.819 69.462 20.172 1.00 113.64 297 PRO A O 1
ATOM 2480 N N . ASP A 1 300 ? 14.048 70.735 19.594 1.00 93.97 298 ASP A N 1
ATOM 2481 C CA . ASP A 1 300 ? 13.807 70.073 18.319 1.00 93.97 298 ASP A CA 1
ATOM 2482 C C . ASP A 1 300 ? 14.886 70.333 17.278 1.00 93.97 298 ASP A C 1
ATOM 2483 O O . ASP A 1 300 ? 15.295 71.472 17.066 1.00 93.97 298 ASP A O 1
ATOM 2488 N N . THR A 1 301 ? 15.339 69.272 16.620 1.00 88.41 299 THR A N 1
ATOM 2489 C CA . THR A 1 301 ? 16.341 69.411 15.573 1.00 88.41 299 THR A CA 1
ATOM 2490 C C . THR A 1 301 ? 15.679 70.279 14.519 1.00 88.41 299 THR A C 1
ATOM 2491 O O . THR A 1 301 ? 14.452 70.304 14.413 1.00 88.41 299 THR A O 1
ATOM 2495 N N . ILE A 1 302 ? 16.482 70.997 13.744 1.00 113.43 300 ILE A N 1
ATOM 2496 C CA . ILE A 1 302 ? 15.928 71.851 12.711 1.00 113.43 300 ILE A CA 1
ATOM 2497 C C . ILE A 1 302 ? 15.108 71.003 11.757 1.00 113.43 300 ILE A C 1
ATOM 2498 O O . ILE A 1 302 ? 13.978 71.356 11.425 1.00 113.43 300 ILE A O 1
ATOM 2503 N N . GLU A 1 303 ? 15.676 69.882 11.321 1.00 89.80 301 GLU A N 1
ATOM 2504 C CA . GLU A 1 303 ? 14.963 68.991 10.411 1.00 89.80 301 GLU A CA 1
ATOM 2505 C C . GLU A 1 303 ? 13.579 68.676 10.974 1.00 89.80 301 GLU A C 1
ATOM 2506 O O . GLU A 1 303 ? 12.569 68.800 10.277 1.00 89.80 301 GLU A O 1
ATOM 2512 N N . VAL A 1 304 ? 13.544 68.277 12.242 1.00 93.01 302 VAL A N 1
ATOM 2513 C CA . VAL A 1 304 ? 12.290 67.952 12.915 1.00 93.01 302 VAL A CA 1
ATOM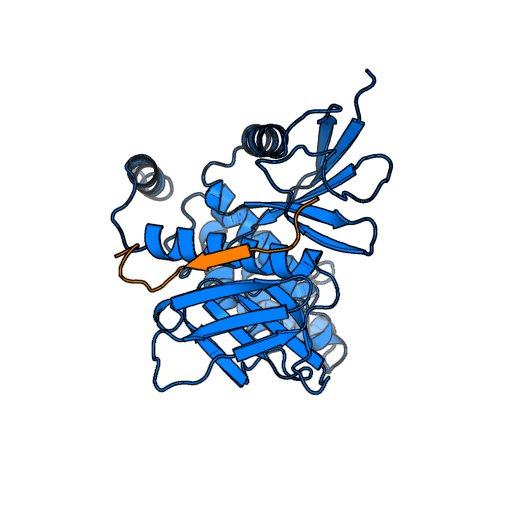 2514 C C . VAL A 1 304 ? 11.360 69.165 12.954 1.00 93.01 302 VAL A C 1
ATOM 2515 O O . VAL A 1 304 ? 10.139 69.022 12.857 1.00 93.01 302 VAL A O 1
ATOM 2519 N N . GLN A 1 305 ? 11.947 70.352 13.107 1.00 111.19 303 GLN A N 1
ATOM 2520 C CA . GLN A 1 305 ? 11.194 71.608 13.165 1.00 111.19 303 GLN A CA 1
ATOM 2521 C C . GLN A 1 305 ? 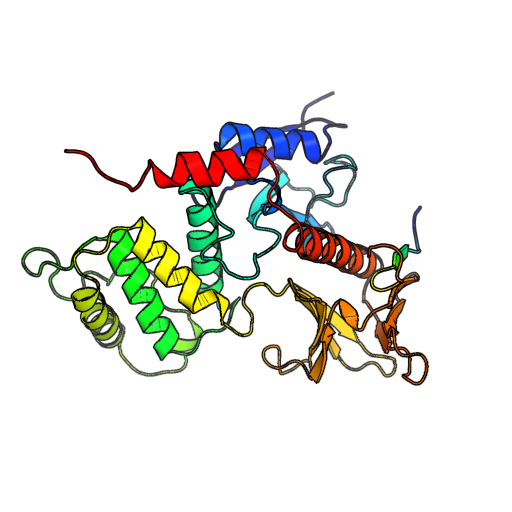10.406 71.867 11.884 1.00 111.19 303 GLN A C 1
ATOM 2522 O O . GLN A 1 305 ? 9.195 72.113 11.919 1.00 111.19 303 GLN A O 1
ATOM 2528 N N . GLN A 1 306 ? 11.102 71.816 10.754 1.00 106.12 304 GLN A N 1
ATOM 2529 C CA . GLN A 1 306 ? 10.469 72.047 9.468 1.00 106.12 304 GLN A CA 1
ATOM 2530 C C . GLN A 1 306 ? 9.502 70.924 9.117 1.00 106.12 304 GLN A C 1
ATOM 2531 O O . GLN A 1 306 ? 8.615 71.100 8.279 1.00 106.12 304 GLN A O 1
ATOM 2537 N N . MET A 1 307 ? 9.670 69.770 9.759 1.00 104.43 305 MET A N 1
ATOM 2538 C CA . MET A 1 307 ? 8.779 68.640 9.521 1.00 104.43 305 MET A CA 1
ATOM 2539 C C . MET A 1 307 ? 7.438 68.944 10.142 1.00 104.43 305 MET A C 1
ATOM 2540 O O . MET A 1 307 ? 6.424 68.994 9.455 1.00 104.43 305 MET A O 1
ATOM 2545 N N . LYS A 1 308 ? 7.448 69.138 11.458 1.00 82.06 306 LYS A N 1
ATOM 2546 C CA . LYS A 1 308 ? 6.235 69.435 12.198 1.00 82.06 306 LYS A CA 1
ATOM 2547 C C . LYS A 1 308 ? 5.576 70.670 11.592 1.00 82.06 306 LYS A C 1
ATOM 2548 O O . LYS A 1 308 ? 4.350 70.786 11.572 1.00 82.06 306 LYS A O 1
ATOM 2554 N N . ALA A 1 309 ? 6.402 71.580 11.081 1.00 94.41 307 ALA A N 1
ATOM 2555 C CA . ALA A 1 309 ? 5.912 72.802 10.449 1.00 94.41 307 ALA A CA 1
ATOM 2556 C C . ALA A 1 309 ? 5.162 72.447 9.164 1.00 94.41 307 ALA A C 1
ATOM 2557 O O . ALA A 1 309 ? 3.956 72.678 9.038 1.00 94.41 307 ALA A O 1
ATOM 2559 N N . GLN A 1 310 ? 5.895 71.881 8.213 1.00 83.00 308 GLN A N 1
ATOM 2560 C CA . GLN A 1 310 ? 5.329 71.480 6.934 1.00 83.00 308 GLN A CA 1
ATOM 2561 C C . GLN A 1 310 ? 4.137 70.544 7.160 1.00 83.00 308 GLN A C 1
ATOM 2562 O O . GLN A 1 310 ? 3.313 70.348 6.267 1.00 83.00 308 GLN A O 1
ATOM 2568 N N . ALA A 1 311 ? 4.051 69.979 8.361 1.00 95.35 309 ALA A N 1
ATOM 2569 C CA . ALA A 1 311 ? 2.973 69.056 8.708 1.00 95.35 309 ALA A CA 1
ATOM 2570 C C . ALA A 1 311 ? 1.709 69.794 9.124 1.00 95.35 309 ALA A C 1
ATOM 2571 O O . ALA A 1 311 ? 0.597 69.292 8.936 1.00 95.35 309 ALA A O 1
ATOM 2573 N N . ARG A 1 312 ? 1.886 70.985 9.689 1.00 122.36 310 ARG A N 1
ATOM 2574 C CA . ARG A 1 312 ? 0.762 71.794 10.147 1.00 122.36 310 ARG A CA 1
ATOM 2575 C C . ARG A 1 312 ? -0.039 72.315 8.959 1.00 122.36 310 ARG A C 1
ATOM 2576 O O . ARG A 1 312 ? -1.235 72.578 9.074 1.00 122.36 310 ARG A O 1
ATOM 2584 N N . VAL A 1 313 ? 0.629 72.449 7.817 1.00 113.21 311 VAL A N 1
ATOM 2585 C CA . VAL A 1 313 ? -0.009 72.946 6.600 1.00 113.21 311 VAL A CA 1
ATOM 2586 C C . VAL A 1 313 ? -0.724 71.834 5.825 1.00 113.21 311 VAL A C 1
ATOM 2587 O O . VAL A 1 313 ? -1.504 72.105 4.909 1.00 113.21 311 VAL A O 1
ATOM 2591 N N . ASP A 1 314 ? -0.463 70.586 6.201 1.00 151.46 312 ASP A N 1
ATOM 2592 C CA . ASP A 1 314 ? -1.061 69.445 5.517 1.00 151.46 312 ASP A CA 1
ATOM 2593 C C . ASP A 1 314 ? -2.343 68.923 6.148 1.00 151.46 312 ASP A C 1
ATOM 2594 O O . ASP A 1 314 ? -2.765 67.794 5.884 1.00 151.46 312 ASP A O 1
ATOM 2599 N N . SER A 1 315 ? -2.963 69.751 6.976 1.00 212.45 313 SER A N 1
ATOM 2600 C CA . SER A 1 315 ? -4.206 69.380 7.629 1.00 212.45 313 SER A CA 1
ATOM 2601 C C . SER A 1 315 ? -4.930 70.669 7.993 1.00 212.45 313 SER A C 1
ATOM 2602 O O . SER A 1 315 ? -6.041 70.651 8.529 1.00 212.45 313 SER A O 1
ATOM 2605 N N . SER A 1 316 ? -4.280 71.791 7.694 1.00 179.53 314 SER A N 1
ATOM 2606 C CA . SER A 1 316 ? -4.859 73.105 7.940 1.00 179.53 314 SER A CA 1
ATOM 2607 C C . SER A 1 316 ? -5.947 73.203 6.869 1.00 179.53 314 SER A C 1
ATOM 2608 O O . SER A 1 316 ? -6.485 72.178 6.449 1.00 179.53 314 SER A O 1
ATOM 2611 N N . GLY A 1 317 ? -6.271 74.403 6.402 1.00 145.25 315 GLY A N 1
ATOM 2612 C CA . GLY A 1 317 ? -7.315 74.498 5.394 1.00 145.25 315 GLY A CA 1
ATOM 2613 C C . GLY A 1 317 ? -7.036 75.334 4.159 1.00 145.25 315 GLY A C 1
ATOM 2614 O O . GLY A 1 317 ? -5.905 75.424 3.674 1.00 145.25 315 GLY A O 1
ATOM 2615 N N . ARG A 1 318 ? -8.103 75.937 3.642 1.00 162.02 316 ARG A N 1
ATOM 2616 C CA . ARG A 1 318 ? -8.042 76.791 2.466 1.00 162.02 316 ARG A CA 1
ATOM 2617 C C . ARG A 1 318 ? -8.885 78.033 2.752 1.00 162.02 316 ARG A C 1
ATOM 2618 O O . ARG A 1 318 ? -9.018 78.440 3.907 1.00 162.02 316 ARG A O 1
ATOM 2620 N N . ILE A 1 319 ? -9.460 78.618 1.702 1.00 186.96 317 ILE A N 1
ATOM 2621 C CA . ILE A 1 319 ? -10.292 79.815 1.827 1.00 186.96 317 ILE A CA 1
ATOM 2622 C C . ILE A 1 319 ? -11.111 79.858 3.119 1.00 186.96 317 ILE A C 1
ATOM 2623 O O . ILE A 1 319 ? -10.882 80.788 3.922 1.00 106.43 317 ILE A O 1
ATOM 2625 N N . LYS B 2 5 ? 35.645 37.152 17.988 1.00 109.89 404 LYS B N 1
ATOM 2626 C CA . LYS B 2 5 ? 35.115 36.927 19.382 1.00 109.89 404 LYS B CA 1
ATOM 2627 C C . LYS B 2 5 ? 34.694 38.278 20.060 1.00 109.89 404 LYS B C 1
ATOM 2628 O O . LYS B 2 5 ? 35.286 39.293 19.684 1.00 109.89 404 LYS B O 1
ATOM 2630 N N . ARG B 2 6 ? 33.745 38.274 21.023 1.00 90.83 405 ARG B N 1
ATOM 2631 C CA . ARG B 2 6 ? 33.176 39.505 21.728 1.00 90.83 405 ARG B CA 1
ATOM 2632 C C . ARG B 2 6 ? 32.414 39.583 23.137 1.00 90.83 405 ARG B C 1
ATOM 2633 O O . ARG B 2 6 ? 31.675 40.557 23.279 1.00 90.83 405 ARG B O 1
ATOM 2635 N N . ARG B 2 7 ? 32.574 38.662 24.091 1.00 69.35 406 ARG B N 1
ATOM 2636 C CA . ARG B 2 7 ? 31.909 38.501 25.470 1.00 69.35 406 ARG B CA 1
ATOM 2637 C C . ARG B 2 7 ? 31.286 39.464 26.538 1.00 69.35 406 ARG B C 1
ATOM 2638 O O . ARG B 2 7 ? 30.385 39.069 27.309 1.00 69.89 406 ARG B O 1
ATOM 2646 N N . THR B 2 8 ? 31.825 40.673 26.645 1.00 80.95 407 THR B N 1
ATOM 2647 C CA . THR B 2 8 ? 31.442 41.659 27.663 1.00 80.95 407 THR B CA 1
ATOM 2648 C C . THR B 2 8 ? 30.683 42.921 27.142 1.00 80.95 407 THR B C 1
ATOM 2649 O O . THR B 2 8 ? 30.432 43.021 25.950 1.00 80.95 407 THR B O 1
ATOM 2653 N N . GLY B 2 9 ? 30.304 43.859 28.016 1.00 74.16 408 GLY B N 1
ATOM 2654 C CA . GLY B 2 9 ? 29.608 45.066 27.556 1.00 74.16 408 GLY B CA 1
ATOM 2655 C C . GLY B 2 9 ? 28.807 45.858 28.593 1.00 74.16 408 GLY B C 1
ATOM 2656 O O . GLY B 2 9 ? 28.161 45.266 29.464 1.00 74.16 408 GLY B O 1
ATOM 2657 N N . ALA B 2 10 ? 28.824 47.193 28.499 1.00 80.26 409 ALA B N 1
ATOM 2658 C CA . ALA B 2 10 ? 28.099 48.037 29.456 1.00 80.26 409 ALA B CA 1
ATOM 2659 C C . ALA B 2 10 ? 27.762 49.430 28.910 1.00 80.26 409 ALA B C 1
ATOM 2660 O O . ALA B 2 10 ? 28.421 49.924 27.998 1.00 80.26 409 ALA B O 1
ATOM 2662 N N . LEU B 2 11 ? 26.739 50.057 29.489 1.00 83.73 410 LEU B N 1
ATOM 2663 C CA . LEU B 2 11 ? 26.293 51.389 29.086 1.00 83.73 410 LEU B CA 1
ATOM 2664 C C . LEU B 2 11 ? 26.045 52.220 30.338 1.00 83.73 410 LEU B C 1
ATOM 2665 O O . LEU B 2 11 ? 25.210 51.865 31.165 1.00 83.73 410 LEU B O 1
ATOM 2670 N N . THR B 2 12 ? 26.761 53.322 30.487 1.00 125.84 411 THR B N 1
ATOM 2671 C CA . THR B 2 12 ? 26.566 54.162 31.652 1.00 125.84 411 THR B CA 1
ATOM 2672 C C . THR B 2 12 ? 25.478 55.101 31.335 1.00 125.84 411 THR B C 1
ATOM 2673 O O . THR B 2 12 ? 25.470 55.866 30.383 1.00 125.84 411 THR B O 1
ATOM 2677 N N . LEU B 2 13 ? 24.458 55.097 32.192 1.00 131.28 412 LEU B N 1
ATOM 2678 C CA . LEU B 2 13 ? 23.322 56.007 32.013 1.00 131.28 412 LEU B CA 1
ATOM 2679 C C . LEU B 2 13 ? 23.574 57.126 32.987 1.00 131.28 412 LEU B C 1
ATOM 2680 O O . LEU B 2 13 ? 24.571 57.850 32.879 1.00 131.28 412 LEU B O 1
ATOM 2685 N N . SER B 2 14 ? 22.648 57.265 33.936 1.00 115.72 413 SER B N 1
ATOM 2686 C CA . SER B 2 14 ? 22.764 58.263 34.977 1.00 115.72 413 SER B CA 1
ATOM 2687 C C . SER B 2 14 ? 24.197 58.171 35.456 1.00 115.72 413 SER B C 1
ATOM 2688 O O . SER B 2 14 ? 24.603 57.190 36.061 1.00 115.72 413 SER B O 1
ATOM 2691 N N . GLY B 2 15 ? 24.980 59.197 35.164 1.00 123.78 414 GLY B N 1
ATOM 2692 C CA . GLY B 2 15 ? 26.353 59.180 35.594 1.00 123.78 414 GLY B CA 1
ATOM 2693 C C . GLY B 2 15 ? 26.849 60.602 35.548 1.00 123.78 414 GLY B C 1
ATOM 2694 O O . GLY B 2 15 ? 28.059 60.822 35.486 1.00 123.78 414 GLY B O 1
ATOM 2695 N N . GLY B 2 16 ? 25.919 61.560 35.562 1.00 152.38 415 GLY B N 1
ATOM 2696 C CA . GLY B 2 16 ? 26.272 62.970 35.514 1.00 152.38 415 GLY B CA 1
ATOM 2697 C C . GLY B 2 16 ? 27.016 63.323 34.231 1.00 152.38 415 GLY B C 1
ATOM 2698 O O . GLY B 2 16 ? 27.288 64.497 33.964 1.00 152.38 415 GLY B O 1
ATOM 2699 N N . GLY B 2 17 ? 27.344 62.295 33.443 1.00 194.09 416 GLY B N 1
ATOM 2700 C CA . GLY B 2 17 ? 28.054 62.486 32.187 1.00 194.09 416 GLY B CA 1
ATOM 2701 C C . GLY B 2 17 ? 27.084 62.959 31.126 1.00 194.09 416 GLY B C 1
ATOM 2702 O O . GLY B 2 17 ? 27.261 64.020 30.541 1.00 194.09 416 GLY B O 1
ATOM 2703 N N . LYS B 2 18 ? 26.046 62.169 30.881 1.00 193.19 417 LYS B N 1
ATOM 2704 C CA . LYS B 2 18 ? 25.032 62.543 29.904 1.00 193.19 417 LYS B CA 1
ATOM 2705 C C . LYS B 2 18 ? 24.001 63.455 30.592 1.00 193.19 417 LYS B C 1
ATOM 2706 O O . LYS B 2 18 ? 22.818 63.114 30.694 1.00 193.19 417 LYS B O 1
ATOM 2708 N N . ARG B 2 19 ? 24.473 64.619 31.047 1.00 182.18 418 ARG B N 1
ATOM 2709 C CA . ARG B 2 19 ? 23.667 65.623 31.754 1.00 182.18 418 ARG B CA 1
ATOM 2710 C C . ARG B 2 19 ? 23.621 65.326 33.262 1.00 182.18 418 ARG B C 1
ATOM 2711 O O . ARG B 2 19 ? 23.938 66.241 34.075 1.00 107.76 418 ARG B O 1
#

Foldseek 3Di:
DAWAWAWEAELPGIDIDTHHPFDAQQNVLVVVCVVLVHDVSLFWFKWAAFCPGDIAGGDRPGGNVPGRQHDDRHRYIYGATDADDPALVPPQQDLVSLPSVLSRLQVCQQACVFDDDLVLQLLLLLLVVCLPVNACDCVVVPFCPCVPPSGHHVCDVVVDDDDVRVSVVSSVVSNNVCHPPYNSRSSSVSVNSSCVGQCPFWDWAWWFFPVGAIWIWIQGLFGIFICHVVPSRDGPDDDGPQQFDDWDDDFFKTWTHGPDPVDDIGIIGHDGSVVSVRRVVSRCSSVVVSVVVVDDDDVVRVVSSVVSCVVVPDDD/DDPDDDDDDPDVPVD

Solvent-accessible surface area: 18422 Å² total; per-residue (Å²): 158,179,80,47,83,2,62,0,15,4,36,66,46,114,27,123,47,66,11,97,67,82,15,32,0,118,89,4,13,64,76,0,15,165,73,34,51,6,113,0,50,65,5,9,6,1,44,10,55,1,67,113,65,75,68,16,41,6,89,77,122,121,78,0,47,92,33,50,13,91,195,54,114,40,11,61,1,104,4,44,3,44,19,35,5,61,54,0,44,125,38,5,23,58,72,43,0,29,87,7,0,10,44,27,5,49,81,16,3,8,50,62,113,24,59,2,43,38,95,40,3,0,33,3,4,0,26,5,2,2,9,120,69,28,71,42,64,70,164,124,13,143,74,41,35,3,75,150,27,132,25,10,4,84,131,3,62,141,100,75,184,72,64,156,110,88,22,22,112,96,1,21,71,92,0,74,124,14,193,68,48,123,133,62,62,0,15,24,40,4,0,82,51,0,36,122,19,88,10,22,14,22,42,47,29,84,3,103,37,157,185,37,78,90,25,31,0,0,0,24,10,78,2,2,22,4,4,73,61,144,44,75,54,82,57,130,74,38,20,56,3,73,92,0,100,32,0,29,12,92,45,103,92,0,20,0,87,24,93,64,168,195,33,113,82,42,41,0,54,3,54,96,28,58,5,0,60,32,0,25,44,9,0,110,14,8,22,88,15,44,35,121,58,129,104,130,55,74,131,72,28,79,122,6,63,39,114,34,160,110,105,99,84,75,106,156,165,70,148,90,19,66,22,88,3,29,45,69,69,58,115

Secondary structure (DSSP, 8-state):
--PEEEEEE-SS-EEEEEE-TT-BHHHHHHHHHHHHT---GGGEEEEEEBTTS-EEEPPSSSBSSSS-B---SSEEEEEEE----S-HHHH--SHHHHHHHHHHHHHHHHTTSS---HHHHHHHHHHHHHHHH-S--TTT--TTGGGG---S-SHHHHTS---HHHHHHHHHHHHHHT-S--HHHHHHHHHHHHTTSSSTT-EEEEEE-SS--EEEEEEETTEEEEEETTEEEEEEEEEEGGGEEEEEE-SSEEEEEES-TTSPPEEEE-SSHHHHHHHHHHHHHHHHHHHHTSSPPPHHHHHHHHHHHTTSS---/----EEEE-TTTT--

Organism: Mus musculus (NCBI:txid10090)

GO terms:
  GO:0005902 microvillus (C, IDA)
  GO:0005515 protein binding (F, IPI)
  GO:0032420 stereocilium (C, IDA)
  GO:0045177 apical part of cell (C, IDA)
  GO:0001726 ruffle (C, IDA)
  GO:0030027 lamellipodium (C, IDA)
  GO:0030175 filopodium (C, IDA)
  GO:0045176 apical protein localization (P, IMP)
  GO:0030033 microvillus assembly (P, IMP)
  GO:0005829 cytosol (C, TAS)
  GO:0120044 stereocilium base (C, IDA)
  GO:0005886 plasma membrane (C, IDA)
  GO:0030864 cortical actin cytoskeleton (C, IDA)
  GO:0043209 myelin sheath (C, HDA)
  GO:0045184 establishment of protein localization (P, IMP)
  GO:1900087 positive regulation of G1/S transition of mitotic cell cycle (P, IMP)
  GO:0097067 cellular response to thyroid hormone stimulus (P, IMP)
  GO:0019904 protein domain specific binding (F, IPI)
  GO:0150054 regulation of postsynaptic neurotransmitter receptor diffusion trapping (P, IDA)
  GO:0150054 regulation of postsynaptic neurotransmitter receptor diffusion trapping (P, IMP)

InterPro domains:
  IPR000299 FERM domain [PS50057] (5-295)
  IPR000798 Ezrin/radixin/moesin-like [PR00661] (17-36)
  IPR000798 Ezrin/radixin/moesin-like [PR00661] (69-88)
  IPR000798 Ezrin/radixin/moesin-like [PR00661] (113-134)
  IPR000798 Ezrin/radixin/moesin-like [PR00661] (159-176)
  IPR000798 Ezrin/radixin/moesin-like [PR00661] (209-229)
  IPR000798 Ezrin/radixin/moesin-like [PR00661] (284-303)
  IPR000798 Ezrin/radixin/moesin-like [PR00661] (538-559)
  IPR000798 Ezrin/radixin/moesin-like [PR00661] (560-581)
  IPR008954 Moesin tail domain superfamily [G3DSA:6.10.360.10] (504-583)
  IPR008954 Moesin tail domain superfamily [SSF48678] (496-583)
  IPR011174 Ezrin/radixin/moesin [PIRSF002305] (2-583)
  IPR011174 Ezrin/radixin/moesin [PTHR23281] (2-583)
  IPR011259 Ezrin/radixin/moesin, C-terminal [PF00769] (508-583)
  IPR011993 PH-like domain superfamily [G3DSA:2.30.29.30] (201-296)
  IPR014352 FERM/acyl-CoA-binding protein superfamily [G3DSA:1.20.80.10] (83-199)
  IPR018979 FERM, N-terminal [PF09379] (9-70)
  IPR018980 FERM, C-terminal PH-like domain [PF09380] (210-298)
  IPR018980 FERM, C-terminal PH-like domain [SM01196] (210-299)
  IPR019747 FERM conserved site [PS00660] (58-88)

Nearest PDB structures (foldseek):
  2ems-assembly1_B  TM=1.071E+00  e=2.184E+00  unclassified
  8cir-assembly1_A  TM=9.837E-01  e=8.434E-51  Homo sapiens
  8cis-assembly1_A  TM=9.827E-01  e=3.032E-50  Homo sapiens
  2d2q-assembly2_B  TM=9.372E-01  e=2.868E-50  Mus musculus
  8cit-assembly3_C  TM=9.461E-01  e=4.381E-49  Homo sapiens

B-factor: mean 86.23, std 26.2, range [33.27, 212.45]

CATH classification: 3.10.20.90 (+2 more: 1.20.80.10, 2.30.29.30)

Radius of gyration: 21.85 Å; Cα contacts (8 Å, |Δi|>4): 537; chains: 2; bounding box: 63×50×56 Å